Protein AF-A0A7C2TC50-F1 (afdb_monomer_lite)

Structure (mmCIF, N/CA/C/O backbone):
data_AF-A0A7C2TC50-F1
#
_entry.id   AF-A0A7C2TC50-F1
#
loop_
_atom_site.group_PDB
_atom_site.id
_atom_site.type_symbol
_atom_site.label_atom_id
_atom_site.label_alt_id
_atom_site.label_comp_id
_atom_site.label_asym_id
_atom_site.label_entity_id
_atom_site.label_seq_id
_atom_site.pdbx_PDB_ins_code
_atom_site.Cartn_x
_atom_site.Cartn_y
_atom_site.Cartn_z
_atom_site.occupancy
_atom_site.B_iso_or_equiv
_atom_site.auth_seq_id
_atom_site.auth_comp_id
_atom_site.auth_asym_id
_atom_site.auth_atom_id
_atom_site.pdbx_PDB_model_num
ATOM 1 N N . MET A 1 1 ? 12.550 -27.024 -1.916 1.00 50.91 1 MET A N 1
ATOM 2 C CA . MET A 1 1 ? 12.903 -28.422 -1.590 1.00 50.91 1 MET A CA 1
ATOM 3 C C . MET A 1 1 ? 12.185 -28.927 -0.344 1.00 50.91 1 MET A C 1
ATOM 5 O O . MET A 1 1 ? 11.559 -29.969 -0.453 1.00 50.91 1 MET A O 1
ATOM 9 N N . ALA A 1 2 ? 12.145 -28.168 0.760 1.00 73.81 2 ALA A N 1
ATOM 10 C CA . ALA A 1 2 ? 11.501 -28.598 2.013 1.00 73.81 2 ALA A CA 1
ATOM 11 C C . ALA A 1 2 ? 10.050 -29.116 1.868 1.00 73.81 2 ALA A C 1
ATOM 13 O O . ALA A 1 2 ? 9.735 -30.191 2.360 1.00 73.81 2 ALA A O 1
ATOM 14 N N . PHE A 1 3 ? 9.179 -28.406 1.139 1.00 80.81 3 PHE A N 1
ATOM 15 C CA . PHE A 1 3 ? 7.778 -28.827 0.979 1.00 80.81 3 PHE A CA 1
ATOM 16 C C . PHE A 1 3 ? 7.625 -30.171 0.252 1.00 80.81 3 PHE A C 1
ATOM 18 O O . PHE A 1 3 ? 6.817 -30.994 0.651 1.00 80.81 3 PHE A O 1
ATOM 25 N N . HIS A 1 4 ? 8.416 -30.423 -0.796 1.00 80.44 4 HIS A N 1
ATOM 26 C CA . HIS A 1 4 ? 8.302 -31.667 -1.561 1.00 80.44 4 HIS A CA 1
ATOM 27 C C . HIS A 1 4 ? 8.702 -32.889 -0.736 1.00 80.44 4 HIS A C 1
ATOM 29 O O . HIS A 1 4 ? 8.002 -33.891 -0.745 1.00 80.44 4 HIS A O 1
ATOM 35 N N . GLN A 1 5 ? 9.785 -32.761 0.029 1.00 83.25 5 GLN A N 1
ATOM 36 C CA . GLN A 1 5 ? 10.257 -33.812 0.925 1.00 83.25 5 GLN A CA 1
ATOM 37 C C . GLN A 1 5 ? 9.233 -34.117 2.027 1.00 83.25 5 GLN A C 1
ATOM 39 O O . GLN A 1 5 ? 9.043 -35.275 2.373 1.00 83.25 5 GLN A O 1
ATOM 44 N N . LEU A 1 6 ? 8.527 -33.099 2.534 1.00 83.00 6 LEU A N 1
ATOM 45 C CA . LEU A 1 6 ? 7.409 -33.271 3.471 1.00 83.00 6 LEU A CA 1
ATOM 46 C C . LEU A 1 6 ? 6.245 -34.060 2.857 1.00 83.00 6 LEU A C 1
ATOM 48 O O . LEU A 1 6 ? 5.691 -34.941 3.511 1.00 83.00 6 LEU A O 1
ATOM 52 N N . VAL A 1 7 ? 5.892 -33.769 1.602 1.00 85.50 7 VAL A N 1
ATOM 53 C CA . VAL A 1 7 ? 4.857 -34.523 0.878 1.00 85.50 7 VAL A CA 1
ATOM 54 C C . VAL A 1 7 ? 5.290 -35.978 0.688 1.00 85.50 7 VAL A C 1
ATOM 56 O O . VAL A 1 7 ? 4.514 -36.875 0.976 1.00 85.50 7 VAL A O 1
ATOM 59 N N . GLU A 1 8 ? 6.534 -36.232 0.279 1.00 84.44 8 GLU A N 1
ATOM 60 C CA . GLU A 1 8 ? 7.026 -37.601 0.052 1.00 84.44 8 GLU A CA 1
ATOM 61 C C . GLU A 1 8 ? 7.221 -38.409 1.342 1.00 84.44 8 GLU A C 1
ATOM 63 O O . GLU A 1 8 ? 7.066 -39.627 1.334 1.00 84.44 8 GLU A O 1
ATOM 68 N N . ALA A 1 9 ? 7.523 -37.745 2.459 1.00 86.88 9 ALA A N 1
ATOM 69 C CA . ALA A 1 9 ? 7.680 -38.388 3.761 1.00 86.88 9 ALA A CA 1
ATOM 70 C C . ALA A 1 9 ? 6.346 -38.658 4.482 1.00 86.88 9 ALA A C 1
ATOM 72 O O . ALA A 1 9 ? 6.325 -39.392 5.470 1.00 86.88 9 ALA A O 1
ATOM 73 N N . SER A 1 10 ? 5.236 -38.063 4.029 1.00 85.50 10 SER A N 1
ATOM 74 C CA . SER A 1 10 ? 3.923 -38.208 4.663 1.00 85.50 10 SER A CA 1
ATOM 75 C C . SER A 1 10 ? 2.996 -39.092 3.832 1.00 85.50 10 SER A C 1
ATOM 77 O O . SER A 1 10 ? 2.908 -38.981 2.615 1.00 85.50 10 SER A O 1
ATOM 79 N N . ARG A 1 11 ? 2.264 -39.993 4.498 1.00 83.75 11 ARG A N 1
ATOM 80 C CA . ARG A 1 11 ? 1.296 -40.877 3.823 1.00 83.75 11 ARG A CA 1
ATOM 81 C C . ARG A 1 11 ? 0.061 -40.120 3.324 1.00 83.75 11 ARG A C 1
ATOM 83 O O . ARG A 1 11 ? -0.541 -40.518 2.332 1.00 83.75 11 ARG A O 1
ATOM 90 N N . TYR A 1 12 ? -0.316 -39.056 4.029 1.00 85.38 12 TYR A N 1
ATOM 91 C CA . TYR A 1 12 ? -1.455 -38.205 3.709 1.00 85.38 12 TYR A CA 1
ATOM 92 C C . TYR A 1 12 ? -1.025 -36.745 3.810 1.00 85.38 12 TYR A C 1
ATOM 94 O O . TYR A 1 12 ? -0.438 -36.338 4.812 1.00 85.38 12 TYR A O 1
ATOM 102 N N . THR A 1 13 ? -1.337 -35.958 2.785 1.00 83.88 13 THR A N 1
ATOM 103 C CA . THR A 1 13 ? -1.055 -34.522 2.746 1.00 83.88 13 THR A CA 1
ATOM 104 C C . THR A 1 13 ? -2.343 -33.775 2.434 1.00 83.88 13 THR A C 1
ATOM 106 O O . THR A 1 13 ? -2.975 -34.031 1.412 1.00 83.88 13 THR A O 1
ATOM 109 N N . LEU A 1 14 ? -2.701 -32.816 3.288 1.00 85.12 14 LEU A N 1
ATOM 110 C CA . LEU A 1 14 ? -3.746 -31.837 3.012 1.00 85.12 14 LEU A CA 1
ATOM 111 C C . LEU A 1 14 ? -3.102 -30.457 2.881 1.00 85.12 14 LEU A C 1
ATOM 113 O O . LEU A 1 14 ? -2.388 -30.014 3.779 1.00 85.12 14 LEU A O 1
ATOM 117 N N . THR A 1 15 ? -3.346 -29.781 1.762 1.00 84.06 15 THR A N 1
ATOM 118 C CA . THR A 1 15 ? -2.849 -28.423 1.516 1.00 84.06 15 THR A CA 1
ATOM 119 C C . THR A 1 15 ? -3.987 -27.423 1.568 1.00 84.06 15 THR A C 1
ATOM 121 O O . THR A 1 15 ? -4.976 -27.589 0.858 1.00 84.06 15 THR A O 1
ATOM 124 N N . LEU A 1 16 ? -3.818 -26.362 2.353 1.00 83.25 16 LEU A N 1
ATOM 125 C CA . LEU A 1 16 ? -4.769 -25.259 2.446 1.00 83.25 16 LEU A CA 1
ATOM 126 C C . LEU A 1 16 ? -4.210 -24.045 1.702 1.00 83.25 16 LEU A C 1
ATOM 128 O O . LEU A 1 16 ? -3.045 -23.687 1.875 1.00 83.25 16 LEU A O 1
ATOM 132 N N . THR A 1 17 ? -5.034 -23.418 0.869 1.00 77.56 17 THR A N 1
ATOM 133 C CA . THR A 1 17 ? -4.706 -22.151 0.210 1.00 77.56 17 THR A CA 1
ATOM 134 C C . THR A 1 17 ? -5.963 -21.303 0.065 1.00 77.56 17 THR A C 1
ATOM 136 O O . THR A 1 17 ? -7.008 -21.819 -0.323 1.00 77.56 17 THR A O 1
ATOM 139 N N . GLY A 1 18 ? -5.858 -20.004 0.355 1.00 71.88 18 GLY A N 1
ATOM 140 C CA . GLY A 1 18 ? -6.937 -19.040 0.109 1.00 71.88 18 GLY A CA 1
ATOM 141 C C . GLY A 1 18 ? -7.062 -18.641 -1.365 1.00 71.88 18 GLY A C 1
ATOM 142 O O . GLY A 1 18 ? -8.066 -18.071 -1.778 1.00 71.88 18 GLY A O 1
ATOM 143 N N . THR A 1 19 ? -6.057 -18.935 -2.195 1.00 70.62 19 THR A N 1
ATOM 144 C CA . THR A 1 19 ? -6.120 -18.674 -3.637 1.00 70.62 19 THR A CA 1
ATOM 145 C C . THR A 1 19 ? -5.337 -19.733 -4.395 1.00 70.62 19 THR A C 1
ATOM 147 O O . THR A 1 19 ? -4.139 -19.925 -4.193 1.00 70.62 19 THR A O 1
ATOM 150 N N . TYR A 1 20 ? -6.022 -20.436 -5.289 1.00 73.38 20 TYR A N 1
ATOM 151 C CA . TYR A 1 20 ? -5.433 -21.537 -6.046 1.00 73.38 20 TYR A CA 1
ATOM 152 C C . TYR A 1 20 ? -4.581 -21.048 -7.236 1.00 73.38 20 TYR A C 1
ATOM 154 O O . TYR A 1 20 ? -3.609 -21.692 -7.624 1.00 73.38 20 TYR A O 1
ATOM 162 N N . PHE A 1 21 ? -4.899 -19.864 -7.777 1.00 75.81 21 PHE A N 1
ATOM 163 C CA . PHE A 1 21 ? -4.254 -19.281 -8.956 1.00 75.81 21 PHE A CA 1
ATOM 164 C C . PHE A 1 21 ? -3.731 -17.861 -8.720 1.00 75.81 21 PHE A C 1
ATOM 166 O O . PHE A 1 21 ? -4.442 -16.999 -8.218 1.00 75.81 21 PHE A O 1
ATOM 173 N N . GLY A 1 22 ? -2.508 -17.583 -9.177 1.00 69.31 22 GLY A N 1
ATOM 174 C CA . GLY A 1 22 ? -1.881 -16.256 -9.137 1.00 69.31 22 GLY A CA 1
ATOM 175 C C . GLY A 1 22 ? -2.029 -15.452 -10.435 1.00 69.31 22 GLY A C 1
ATOM 176 O O . GLY A 1 22 ? -1.231 -14.553 -10.687 1.00 69.31 22 GLY A O 1
ATOM 177 N N . GLY A 1 23 ? -2.984 -15.813 -11.296 1.00 75.25 23 GLY A N 1
ATOM 178 C CA . GLY A 1 23 ? -3.264 -15.159 -12.583 1.00 75.25 23 GLY A CA 1
ATOM 179 C C . GLY A 1 23 ? -2.594 -15.796 -13.808 1.00 75.25 23 GLY A C 1
ATOM 180 O O . GLY A 1 23 ? -3.134 -15.696 -14.904 1.00 75.25 23 GLY A O 1
ATOM 181 N N . LYS A 1 24 ? -1.465 -16.496 -13.648 1.00 82.56 24 LYS A N 1
ATOM 182 C CA . LYS A 1 24 ? -0.826 -17.297 -14.712 1.00 82.56 24 LYS A CA 1
ATOM 183 C C . LYS A 1 24 ? -0.986 -18.786 -14.439 1.00 82.56 24 LYS A C 1
ATOM 185 O O . LYS A 1 24 ? -1.005 -19.187 -13.279 1.00 82.56 24 LYS A O 1
ATOM 190 N N . SER A 1 25 ? -1.021 -19.620 -15.475 1.00 84.81 25 SER A N 1
ATOM 191 C CA . SER A 1 25 ? -1.102 -21.076 -15.294 1.00 84.81 25 SER A CA 1
ATOM 192 C C . SER A 1 25 ? 0.159 -21.645 -14.635 1.00 84.81 25 SER A C 1
ATOM 194 O O . SER A 1 25 ? 0.084 -22.590 -13.850 1.00 84.81 25 SER A O 1
ATOM 196 N N . THR A 1 26 ? 1.323 -21.044 -14.886 1.00 86.75 26 THR A N 1
ATOM 197 C CA . THR A 1 26 ? 2.589 -21.464 -14.270 1.00 86.75 26 THR A CA 1
ATOM 198 C C . THR A 1 26 ? 2.625 -21.235 -12.764 1.00 86.75 26 THR A C 1
ATOM 200 O O . THR A 1 26 ? 3.349 -21.945 -12.071 1.00 86.75 26 THR A O 1
ATOM 203 N N . SER A 1 27 ? 1.798 -20.334 -12.211 1.00 84.00 27 SER A N 1
ATOM 204 C CA . SER A 1 27 ? 1.781 -20.085 -10.763 1.00 84.00 27 SER A CA 1
ATOM 205 C C . SER A 1 27 ? 1.456 -21.342 -9.958 1.00 84.00 27 SER A C 1
ATOM 207 O O . SER A 1 27 ? 1.905 -21.474 -8.823 1.00 84.00 27 SER A O 1
ATOM 209 N N . ILE A 1 28 ? 0.677 -22.259 -10.540 1.00 86.62 28 ILE A N 1
ATOM 210 C CA . ILE A 1 28 ? 0.274 -23.499 -9.883 1.00 86.62 28 ILE A CA 1
ATOM 211 C C . ILE A 1 28 ? 1.098 -24.717 -10.309 1.00 86.62 28 ILE A C 1
ATOM 213 O O . ILE A 1 28 ? 1.102 -25.737 -9.620 1.00 86.62 28 ILE A O 1
ATOM 217 N N . PHE A 1 29 ? 1.846 -24.612 -11.407 1.00 88.50 29 PHE A N 1
ATOM 218 C CA . PHE A 1 29 ? 2.586 -25.728 -11.988 1.00 88.50 29 PHE A CA 1
ATOM 219 C C . PHE A 1 29 ? 3.474 -26.442 -10.964 1.00 88.50 29 PHE A C 1
ATOM 221 O O . PHE A 1 29 ? 3.334 -27.643 -10.748 1.00 88.50 29 PHE A O 1
ATOM 228 N N . TRP A 1 30 ? 4.332 -25.704 -10.254 1.00 87.62 30 TRP A N 1
ATOM 229 C CA . TRP A 1 30 ? 5.244 -26.308 -9.278 1.00 87.62 30 TRP A CA 1
ATOM 230 C C . TRP A 1 30 ? 4.545 -26.854 -8.034 1.00 87.62 30 TRP A C 1
ATOM 232 O O . TRP A 1 30 ? 5.104 -27.715 -7.355 1.00 87.62 30 TRP A O 1
ATOM 242 N N . LEU A 1 31 ? 3.358 -26.348 -7.695 1.00 87.19 31 LEU A N 1
ATOM 243 C CA . LEU A 1 31 ? 2.553 -26.912 -6.615 1.00 87.19 31 LEU A CA 1
ATOM 244 C C . LEU A 1 31 ? 1.980 -28.262 -7.063 1.00 87.19 31 LEU A C 1
ATOM 246 O O . LEU A 1 31 ? 2.178 -29.269 -6.386 1.00 87.19 31 LEU A O 1
ATOM 250 N N . MET A 1 32 ? 1.385 -28.305 -8.255 1.00 86.75 32 MET A N 1
ATOM 251 C CA . MET A 1 32 ? 0.819 -29.522 -8.841 1.00 86.75 32 MET A CA 1
ATOM 252 C C . MET A 1 32 ? 1.875 -30.578 -9.142 1.00 86.75 32 MET A C 1
ATOM 254 O O . MET A 1 32 ? 1.653 -31.747 -8.856 1.00 86.75 32 MET A O 1
ATOM 258 N N . HIS A 1 33 ? 3.052 -30.186 -9.624 1.00 88.81 33 HIS A N 1
ATOM 259 C CA . HIS A 1 33 ? 4.174 -31.101 -9.812 1.00 88.81 33 HIS A CA 1
ATOM 260 C C . HIS A 1 33 ? 4.634 -31.715 -8.478 1.00 88.81 33 HIS A C 1
ATOM 262 O O . HIS A 1 33 ? 5.194 -32.800 -8.456 1.00 88.81 33 HIS A O 1
ATOM 268 N N . ARG A 1 34 ? 4.426 -31.064 -7.330 1.00 86.81 34 ARG A N 1
ATOM 269 C CA . ARG A 1 34 ? 4.799 -31.653 -6.030 1.00 86.81 34 ARG A CA 1
ATOM 270 C C . ARG A 1 34 ? 3.699 -32.521 -5.432 1.00 86.81 34 ARG A C 1
ATOM 272 O O . ARG A 1 34 ? 4.034 -33.461 -4.723 1.00 86.81 34 ARG A O 1
ATOM 279 N N . LEU A 1 35 ? 2.434 -32.203 -5.702 1.00 85.88 35 LEU A N 1
ATOM 280 C CA . LEU A 1 35 ? 1.272 -32.863 -5.099 1.00 85.88 35 LEU A CA 1
ATOM 281 C C . LEU A 1 35 ? 0.688 -33.989 -5.954 1.00 85.88 35 LEU A C 1
ATOM 283 O O . LEU A 1 35 ? 0.223 -34.985 -5.414 1.00 85.88 35 LEU A O 1
ATOM 287 N N . ASN A 1 36 ? 0.685 -33.838 -7.278 1.00 85.81 36 ASN A N 1
ATOM 288 C CA . ASN A 1 36 ? 0.018 -34.750 -8.196 1.00 85.81 36 ASN A CA 1
ATOM 289 C C . ASN A 1 36 ? 1.050 -35.593 -8.974 1.00 85.81 36 ASN A C 1
ATOM 291 O O . ASN A 1 36 ? 1.737 -35.065 -9.856 1.00 85.81 36 ASN A O 1
ATOM 295 N N . PRO A 1 37 ? 1.141 -36.912 -8.715 1.00 85.12 37 PRO A N 1
ATOM 296 C CA . PRO A 1 37 ? 2.026 -37.806 -9.457 1.00 85.12 37 PRO A CA 1
ATOM 297 C C . PRO A 1 37 ? 1.779 -37.807 -10.972 1.00 85.12 37 PRO A C 1
ATOM 299 O O . PRO A 1 37 ? 2.739 -37.894 -11.730 1.00 85.12 37 PRO A O 1
ATOM 302 N N . ALA A 1 38 ? 0.531 -37.640 -11.423 1.00 87.00 38 ALA A N 1
ATOM 303 C CA . ALA A 1 38 ? 0.210 -37.603 -12.850 1.00 87.00 38 ALA A CA 1
ATOM 304 C C . ALA A 1 38 ? 0.842 -36.388 -13.546 1.00 87.00 38 ALA A C 1
ATOM 306 O O . ALA A 1 38 ? 1.318 -36.493 -14.669 1.00 87.00 38 ALA A O 1
ATOM 307 N N . VAL A 1 39 ? 0.919 -35.241 -12.862 1.00 88.00 39 VAL A N 1
ATOM 308 C CA . VAL A 1 39 ? 1.573 -34.046 -13.417 1.00 88.00 39 VAL A CA 1
ATOM 309 C C . VAL A 1 39 ? 3.084 -34.250 -13.539 1.00 88.00 39 VAL A C 1
ATOM 311 O O . VAL A 1 39 ? 3.650 -33.842 -14.546 1.00 88.00 39 VAL A O 1
ATOM 314 N N . ARG A 1 40 ? 3.721 -34.933 -12.576 1.00 89.19 40 ARG A N 1
ATOM 315 C CA . ARG A 1 40 ? 5.148 -35.310 -12.666 1.00 89.19 40 ARG A CA 1
ATOM 316 C C . ARG A 1 40 ? 5.442 -36.282 -13.802 1.00 89.19 40 ARG A C 1
ATOM 318 O O . ARG A 1 40 ? 6.532 -36.255 -14.358 1.00 89.19 40 ARG A O 1
ATOM 325 N N . SER A 1 41 ? 4.492 -37.165 -14.102 1.00 88.88 41 SER A N 1
ATOM 326 C CA . SER A 1 41 ? 4.623 -38.115 -15.207 1.00 88.88 41 SER A CA 1
ATOM 327 C C . SER A 1 41 ? 4.556 -37.412 -16.563 1.00 88.88 41 SER A C 1
ATOM 329 O O . SER A 1 41 ? 5.268 -37.791 -17.487 1.00 88.88 41 SER A O 1
ATOM 331 N N . ASP A 1 42 ? 3.711 -36.386 -16.684 1.00 89.44 42 ASP A N 1
ATOM 332 C CA . ASP A 1 42 ? 3.438 -35.730 -17.966 1.00 89.44 42 ASP A CA 1
ATOM 333 C C . ASP A 1 42 ? 4.377 -34.548 -18.269 1.00 89.44 42 ASP A C 1
ATOM 335 O O . ASP A 1 42 ? 4.602 -34.223 -19.440 1.00 89.44 42 ASP A O 1
ATOM 339 N N . PHE A 1 43 ? 4.922 -33.907 -17.228 1.00 91.56 43 PHE A N 1
ATOM 340 C CA . PHE A 1 43 ? 5.759 -32.708 -17.319 1.00 91.56 43 PHE A CA 1
ATOM 341 C C . PHE A 1 43 ? 6.985 -32.819 -16.408 1.00 91.56 43 PHE A C 1
ATOM 343 O O . PHE A 1 43 ? 6.856 -33.102 -15.216 1.00 91.56 43 PHE A O 1
ATOM 350 N N . ALA A 1 44 ? 8.169 -32.518 -16.947 1.00 90.75 44 ALA A N 1
ATOM 351 C CA . ALA A 1 44 ? 9.387 -32.396 -16.150 1.00 90.75 44 ALA A CA 1
ATOM 352 C C . ALA A 1 44 ? 9.374 -31.117 -15.293 1.00 90.75 44 ALA A C 1
ATOM 354 O O . ALA A 1 44 ? 8.665 -30.160 -15.582 1.00 90.75 44 ALA A O 1
ATOM 355 N N . PHE A 1 45 ? 10.217 -31.037 -14.262 1.00 86.38 45 PHE A N 1
ATOM 356 C CA . PHE A 1 45 ? 10.228 -29.895 -13.332 1.00 86.38 45 PHE A CA 1
ATOM 357 C C . PHE A 1 45 ? 10.484 -28.517 -13.990 1.00 86.38 45 PHE A C 1
ATOM 359 O O . PHE A 1 45 ? 10.060 -27.494 -13.450 1.00 86.38 45 PHE A O 1
ATOM 366 N N . HIS A 1 46 ? 11.157 -28.497 -15.146 1.00 87.94 46 HIS A N 1
ATOM 367 C CA . HIS A 1 46 ? 11.481 -27.303 -15.944 1.00 87.94 46 HIS A CA 1
ATOM 368 C C . HIS A 1 46 ? 10.637 -27.186 -17.232 1.00 87.94 46 HIS A C 1
ATOM 370 O O . HIS A 1 46 ? 11.024 -26.506 -18.179 1.00 87.94 46 HIS A O 1
ATOM 376 N N . ASP A 1 47 ? 9.492 -27.875 -17.291 1.00 89.50 47 ASP A N 1
ATOM 377 C CA . ASP A 1 47 ? 8.568 -27.834 -18.431 1.00 89.50 47 ASP A CA 1
ATOM 378 C C . ASP A 1 47 ? 7.512 -26.717 -18.292 1.00 89.50 47 ASP A C 1
ATOM 380 O O . ASP A 1 47 ? 6.388 -26.854 -18.783 1.00 89.50 47 ASP A O 1
ATOM 384 N N . GLU A 1 48 ? 7.828 -25.583 -17.651 1.00 88.50 48 GLU A N 1
ATOM 385 C CA . GLU A 1 48 ? 6.840 -24.519 -17.410 1.00 88.50 48 GLU A CA 1
ATOM 386 C C . GLU A 1 48 ? 6.222 -23.958 -18.702 1.00 88.50 48 GLU A C 1
ATOM 388 O O . GLU A 1 48 ? 5.028 -23.662 -18.743 1.00 88.50 48 GLU A O 1
ATOM 393 N N . LEU A 1 49 ? 7.003 -23.865 -19.782 1.00 85.50 49 LEU A N 1
ATOM 394 C CA . LEU A 1 49 ? 6.530 -23.402 -21.091 1.00 85.50 49 LEU A CA 1
ATOM 395 C C . LEU A 1 49 ? 5.584 -24.412 -21.748 1.00 85.50 49 LEU A C 1
ATOM 397 O O . LEU A 1 49 ? 4.591 -24.025 -22.362 1.00 85.50 49 LEU A O 1
ATOM 401 N N . ARG A 1 50 ? 5.864 -25.710 -21.594 1.00 88.12 50 ARG A N 1
ATOM 402 C CA . ARG A 1 50 ? 5.010 -26.785 -22.113 1.00 88.12 50 ARG A CA 1
ATOM 403 C C . ARG A 1 50 ? 3.708 -26.872 -21.319 1.00 88.12 50 ARG A C 1
ATOM 405 O O . ARG A 1 50 ? 2.646 -27.045 -21.910 1.00 88.12 50 ARG A O 1
ATOM 412 N N . TRP A 1 51 ? 3.781 -26.688 -20.000 1.00 89.94 51 TRP A N 1
ATOM 413 C CA . TRP A 1 51 ? 2.610 -26.537 -19.140 1.00 89.94 51 TRP A CA 1
ATOM 414 C C . TRP A 1 51 ? 1.757 -25.338 -19.561 1.00 89.94 51 TRP A C 1
ATOM 416 O O . TRP A 1 51 ? 0.556 -25.489 -19.769 1.00 89.94 51 TRP A O 1
ATOM 426 N N . ALA A 1 52 ? 2.376 -24.170 -19.753 1.00 88.75 52 ALA A N 1
ATOM 427 C CA . ALA A 1 52 ? 1.683 -22.965 -20.201 1.00 88.75 52 ALA A CA 1
ATOM 428 C C . ALA A 1 52 ? 1.071 -23.121 -21.602 1.00 88.75 52 ALA A C 1
ATOM 430 O O . ALA A 1 52 ? 0.017 -22.557 -21.866 1.00 88.75 52 ALA A O 1
ATOM 431 N N . GLY A 1 53 ? 1.674 -23.921 -22.485 1.00 86.19 53 GLY A N 1
ATOM 432 C CA . GLY A 1 53 ? 1.080 -24.256 -23.782 1.00 86.19 53 GLY A CA 1
ATOM 433 C C . GLY A 1 53 ? -0.171 -25.134 -23.682 1.00 86.19 53 GLY A C 1
ATOM 434 O O . GLY A 1 53 ? -1.078 -24.993 -24.495 1.00 86.19 53 GLY A O 1
ATOM 435 N N . ALA A 1 54 ? -0.242 -26.020 -22.685 1.00 86.31 54 ALA A N 1
ATOM 436 C CA . ALA A 1 54 ? -1.393 -26.900 -22.475 1.00 86.31 54 ALA A CA 1
ATOM 437 C C . ALA A 1 54 ? -2.513 -26.240 -21.650 1.00 86.31 54 ALA A C 1
ATOM 439 O O . ALA A 1 54 ? -3.696 -26.463 -21.910 1.00 86.31 54 ALA A O 1
ATOM 440 N N . TYR A 1 55 ? -2.144 -25.446 -20.642 1.00 88.38 55 TYR A N 1
ATOM 441 C CA . TYR A 1 55 ? -3.068 -24.958 -19.616 1.00 88.38 55 TYR A CA 1
ATOM 442 C C . TYR A 1 55 ? -3.045 -23.439 -19.405 1.00 88.38 55 TYR A C 1
ATOM 444 O O . TYR A 1 55 ? -3.836 -22.932 -18.611 1.00 88.38 55 TYR A O 1
ATOM 452 N N . GLY A 1 56 ? -2.168 -22.706 -20.083 1.00 87.31 56 GLY A N 1
ATOM 453 C CA . GLY A 1 56 ? -2.043 -21.252 -19.989 1.00 87.31 56 GLY A CA 1
ATOM 454 C C . GLY A 1 56 ? -2.371 -20.541 -21.294 1.00 87.31 56 GLY A 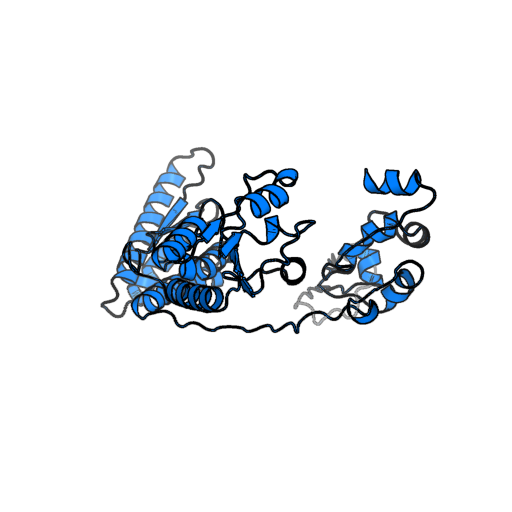C 1
ATOM 455 O O . GLY A 1 56 ? -2.936 -21.120 -22.221 1.00 87.31 56 GLY A O 1
ATOM 456 N N . VAL A 1 57 ? -2.015 -19.258 -21.346 1.00 83.81 57 VAL A N 1
ATOM 457 C CA . VAL A 1 57 ? -2.136 -18.430 -22.548 1.00 83.81 57 VAL A CA 1
ATOM 458 C C . VAL A 1 57 ? -0.748 -17.936 -22.938 1.00 83.81 57 VAL A C 1
ATOM 460 O O . VAL A 1 57 ? -0.062 -17.276 -22.155 1.00 83.81 57 VAL A O 1
ATOM 463 N N . LEU A 1 58 ? -0.326 -18.271 -24.156 1.00 84.06 58 LEU A N 1
ATOM 464 C CA . LEU A 1 58 ? 0.973 -17.898 -24.703 1.00 84.06 58 LEU A CA 1
ATOM 465 C C . LEU A 1 58 ? 0.808 -16.820 -25.776 1.00 84.06 58 LEU A C 1
ATOM 467 O O . LEU A 1 58 ? 0.046 -16.982 -26.724 1.00 84.06 58 LEU A O 1
ATOM 471 N N . GLU A 1 59 ? 1.569 -15.740 -25.645 1.00 82.00 59 GLU A N 1
ATOM 472 C CA . GLU A 1 59 ? 1.750 -14.724 -26.674 1.00 82.00 59 GLU A CA 1
ATOM 473 C C . GLU A 1 59 ? 3.042 -15.022 -27.448 1.00 82.00 59 GLU A C 1
ATOM 475 O O . GLU A 1 59 ? 4.121 -15.135 -26.861 1.00 82.00 59 GLU A O 1
ATOM 480 N N . SER A 1 60 ? 2.949 -15.147 -28.772 1.00 76.38 60 SER A N 1
ATOM 481 C CA . SER A 1 60 ? 4.104 -15.336 -29.655 1.00 76.38 60 SER A CA 1
ATOM 482 C C . SER A 1 60 ? 4.278 -14.127 -30.572 1.00 76.38 60 SER A C 1
ATOM 484 O O . SER A 1 60 ? 3.419 -13.855 -31.412 1.00 76.38 60 SER A O 1
ATOM 486 N N . VAL A 1 61 ? 5.410 -13.427 -30.467 1.00 68.00 61 VAL A N 1
ATOM 487 C CA . VAL A 1 61 ? 5.738 -12.324 -31.382 1.00 68.00 61 VAL A CA 1
ATOM 488 C C . VAL A 1 61 ? 6.494 -12.875 -32.588 1.00 68.00 61 VAL A C 1
ATOM 490 O O . VAL A 1 61 ? 7.680 -13.199 -32.505 1.00 68.00 61 VAL A O 1
ATOM 493 N N . ARG A 1 62 ? 5.823 -12.944 -33.740 1.00 64.88 62 ARG A N 1
ATOM 494 C CA . ARG A 1 62 ? 6.470 -13.237 -35.024 1.00 64.88 62 ARG A CA 1
ATOM 495 C C . ARG A 1 62 ? 6.903 -11.929 -35.670 1.00 64.88 62 ARG A C 1
ATOM 497 O O . ARG A 1 62 ? 6.081 -11.193 -36.204 1.00 64.88 62 ARG A O 1
ATOM 504 N N . LYS A 1 63 ? 8.201 -11.625 -35.636 1.00 55.12 63 LYS A N 1
ATOM 505 C CA . LYS A 1 63 ? 8.749 -10.569 -36.498 1.00 55.12 63 LYS A CA 1
ATOM 506 C C . LYS A 1 63 ? 8.748 -11.105 -37.932 1.00 55.12 63 LYS A C 1
ATOM 508 O O . LYS A 1 63 ? 9.285 -12.174 -38.170 1.00 55.12 63 LYS A O 1
ATOM 513 N N . ARG A 1 64 ? 8.133 -10.404 -38.882 1.00 53.62 64 ARG A N 1
ATOM 514 C CA . ARG A 1 64 ? 8.322 -10.643 -40.322 1.00 53.62 64 ARG A CA 1
ATOM 515 C C . ARG A 1 64 ? 9.210 -9.507 -40.822 1.00 53.62 64 ARG A C 1
ATOM 517 O O . ARG A 1 64 ? 8.914 -8.350 -40.531 1.00 53.62 64 ARG A O 1
ATOM 524 N N . ARG A 1 65 ? 10.319 -9.803 -41.509 1.00 45.28 65 ARG A N 1
ATOM 525 C CA . ARG A 1 65 ? 11.043 -8.754 -42.245 1.00 45.28 65 ARG A CA 1
ATOM 526 C C . ARG A 1 65 ? 10.140 -8.318 -43.397 1.00 45.28 65 ARG A C 1
ATOM 528 O O . ARG A 1 65 ? 9.771 -9.149 -44.220 1.00 45.28 65 ARG A O 1
ATOM 535 N N . ALA A 1 66 ? 9.762 -7.045 -43.422 1.00 49.47 66 ALA A N 1
ATOM 536 C CA . ALA A 1 66 ? 9.126 -6.415 -44.573 1.00 49.47 66 ALA A CA 1
ATOM 537 C C . ALA A 1 66 ? 10.216 -6.063 -45.598 1.00 49.47 66 ALA A C 1
ATOM 539 O O . ALA A 1 66 ? 10.608 -4.911 -45.727 1.00 49.47 66 ALA A O 1
ATOM 540 N N . SER A 1 67 ? 10.787 -7.087 -46.230 1.00 46.19 67 SER A N 1
ATOM 541 C CA . SER A 1 67 ? 11.633 -6.966 -47.421 1.00 46.19 67 SER A CA 1
ATOM 542 C C . SER A 1 67 ? 11.828 -8.370 -47.994 1.00 46.19 67 SER A C 1
ATOM 544 O O . SER A 1 67 ? 12.767 -9.059 -47.602 1.00 46.19 67 SER A O 1
ATOM 546 N N . ASP A 1 68 ? 10.835 -8.831 -48.751 1.00 43.53 68 ASP A N 1
ATOM 547 C CA . ASP A 1 68 ? 10.970 -9.718 -49.918 1.00 43.53 68 ASP A CA 1
ATOM 548 C C . ASP A 1 68 ? 9.570 -10.214 -50.298 1.00 43.53 68 ASP A C 1
ATOM 550 O O . ASP A 1 68 ? 9.090 -11.244 -49.829 1.00 43.53 68 ASP A O 1
ATOM 554 N N . GLU A 1 69 ? 8.895 -9.440 -51.149 1.00 44.94 69 GLU A N 1
ATOM 555 C CA . GLU A 1 69 ? 7.709 -9.876 -51.902 1.00 44.94 69 GLU A CA 1
ATOM 556 C C . GLU A 1 69 ? 8.097 -10.706 -53.146 1.00 44.94 69 GLU A C 1
ATOM 558 O O . GLU A 1 69 ? 7.312 -10.857 -54.074 1.00 44.94 69 GLU A O 1
ATOM 563 N N . SER A 1 70 ? 9.304 -11.281 -53.185 1.00 46.19 70 SER A N 1
ATOM 564 C CA . SER A 1 70 ? 9.773 -12.069 -54.330 1.00 46.19 70 SER A CA 1
ATOM 565 C C . SER A 1 70 ? 10.677 -13.235 -53.927 1.00 46.19 70 SER A C 1
ATOM 567 O O . SER A 1 70 ? 11.847 -13.285 -54.299 1.00 46.19 70 SER A O 1
ATOM 569 N N . SER A 1 71 ? 10.142 -14.184 -53.163 1.00 41.53 71 SER A N 1
ATOM 570 C CA . SER A 1 71 ? 10.732 -15.526 -53.046 1.00 41.53 71 SER A CA 1
ATOM 571 C C . SER A 1 71 ? 9.692 -16.555 -52.590 1.00 41.53 71 SER A C 1
ATOM 573 O O . SER A 1 71 ? 9.768 -17.128 -51.507 1.00 41.53 71 SER A O 1
ATOM 575 N N . GLU A 1 72 ? 8.712 -16.833 -53.453 1.00 44.34 72 GLU A N 1
ATOM 576 C CA . GLU A 1 72 ? 7.966 -18.103 -53.418 1.00 44.34 72 GLU A CA 1
ATOM 577 C C . GLU A 1 72 ? 8.790 -19.233 -54.058 1.00 44.34 72 GLU A C 1
ATOM 579 O O . GLU A 1 72 ? 8.316 -19.933 -54.935 1.00 44.34 72 GLU A O 1
ATOM 584 N N . GLU A 1 73 ? 10.052 -19.386 -53.662 1.00 49.09 73 GLU A N 1
ATOM 585 C CA . GLU A 1 73 ? 10.875 -20.568 -53.937 1.00 49.09 73 GLU A CA 1
ATOM 586 C C . GLU A 1 73 ? 12.235 -20.349 -53.273 1.00 49.09 73 GLU A C 1
ATOM 588 O O . GLU A 1 73 ? 13.166 -19.831 -53.878 1.00 49.09 73 GLU A O 1
ATOM 593 N N . ASP A 1 74 ? 12.373 -20.710 -51.998 1.00 42.47 74 ASP A N 1
ATOM 594 C CA . ASP A 1 74 ? 13.692 -21.152 -51.550 1.00 42.47 74 ASP A CA 1
ATOM 595 C C . ASP A 1 74 ? 13.561 -22.269 -50.518 1.00 42.47 74 ASP A C 1
ATOM 597 O O . ASP A 1 74 ? 13.241 -22.084 -49.337 1.00 42.47 74 ASP A O 1
ATOM 601 N N . GLY A 1 75 ? 13.724 -23.477 -51.043 1.00 40.72 75 GLY A N 1
ATOM 602 C CA . GLY A 1 75 ? 13.718 -24.718 -50.308 1.00 40.72 75 GLY A CA 1
ATOM 603 C C . GLY A 1 75 ? 15.075 -25.008 -49.666 1.00 40.72 75 GLY A C 1
ATOM 604 O O . GLY A 1 75 ? 16.118 -25.067 -50.305 1.00 40.72 75 GLY A O 1
ATOM 605 N N . THR A 1 76 ? 15.001 -25.380 -48.391 1.00 39.28 76 THR A N 1
ATOM 606 C CA . THR A 1 76 ? 15.707 -26.555 -47.846 1.00 39.28 76 THR A CA 1
ATOM 607 C C . THR A 1 76 ? 17.195 -26.438 -47.470 1.00 39.28 76 THR A C 1
ATOM 609 O O . THR A 1 76 ? 17.654 -27.336 -46.769 1.00 39.28 76 THR A O 1
ATOM 612 N N . PHE A 1 77 ? 17.953 -25.375 -47.796 1.00 38.19 77 PHE A N 1
ATOM 613 C CA . PHE A 1 77 ? 19.425 -25.417 -47.595 1.00 38.19 77 PHE A CA 1
ATOM 614 C C . PHE A 1 77 ? 20.121 -24.345 -46.737 1.00 38.19 77 PHE A C 1
ATOM 616 O O . PHE A 1 77 ? 21.341 -24.402 -46.588 1.00 38.19 77 PHE A O 1
ATOM 623 N N . THR A 1 78 ? 19.417 -23.420 -46.078 1.00 37.84 78 THR A N 1
ATOM 624 C CA . THR A 1 78 ? 20.079 -22.470 -45.160 1.00 37.84 78 THR A CA 1
ATOM 625 C C . THR A 1 78 ? 19.612 -22.651 -43.714 1.00 37.84 78 THR A C 1
ATOM 627 O O . THR A 1 78 ? 18.439 -22.503 -43.373 1.00 37.84 78 THR A O 1
ATOM 630 N N . GLY A 1 79 ? 20.554 -22.962 -42.816 1.00 42.41 79 GLY A N 1
ATOM 631 C CA . GLY A 1 79 ? 20.350 -23.146 -41.369 1.00 42.41 79 GLY A CA 1
ATOM 632 C C . GLY A 1 79 ? 19.904 -21.894 -40.594 1.00 42.41 79 GLY A C 1
ATOM 633 O O . GLY A 1 79 ? 20.101 -21.818 -39.385 1.00 42.41 79 GLY A O 1
ATOM 634 N N . ASN A 1 80 ? 19.291 -20.913 -41.263 1.00 38.94 80 ASN A N 1
ATOM 635 C CA . ASN A 1 80 ? 18.807 -19.658 -40.687 1.00 38.94 80 ASN A CA 1
ATOM 636 C C . ASN A 1 80 ? 17.370 -19.729 -40.151 1.00 38.94 80 ASN A C 1
ATOM 638 O O . ASN A 1 80 ? 16.852 -18.746 -39.619 1.00 38.94 80 ASN A O 1
ATOM 642 N N . ARG A 1 81 ? 16.730 -20.903 -40.179 1.00 36.97 81 ARG A N 1
ATOM 643 C CA . ARG A 1 81 ? 15.415 -21.130 -39.559 1.00 36.97 81 ARG A CA 1
ATOM 644 C C . ARG A 1 81 ? 15.508 -21.361 -38.042 1.00 36.97 81 ARG A C 1
ATOM 646 O O . ARG A 1 81 ? 14.835 -22.222 -37.488 1.00 36.97 81 ARG A O 1
ATOM 653 N N . ARG A 1 82 ? 16.313 -20.571 -37.330 1.00 42.19 82 ARG A N 1
ATOM 654 C CA . ARG A 1 82 ? 16.118 -20.347 -35.888 1.00 42.19 82 ARG A CA 1
ATOM 655 C C . ARG A 1 82 ? 15.493 -18.974 -35.699 1.00 42.19 82 ARG A C 1
ATOM 657 O O . ARG A 1 82 ? 16.070 -18.077 -35.091 1.00 42.19 82 ARG A O 1
ATOM 664 N N . TYR A 1 83 ? 14.270 -18.826 -36.209 1.00 46.09 83 TYR A N 1
ATOM 665 C CA . TYR A 1 83 ? 13.375 -17.826 -35.646 1.00 46.09 83 TYR A CA 1
ATOM 666 C C . TYR A 1 83 ? 13.163 -18.216 -34.186 1.00 46.09 83 TYR A C 1
ATOM 668 O O . TYR A 1 83 ? 12.599 -19.266 -33.883 1.00 46.09 83 TYR A O 1
ATOM 676 N N . ARG A 1 84 ? 13.702 -17.410 -33.274 1.00 44.47 84 ARG A N 1
ATOM 677 C CA . ARG A 1 84 ? 13.506 -17.583 -31.839 1.00 44.47 84 ARG A CA 1
ATOM 678 C C . ARG A 1 84 ? 12.083 -17.109 -31.542 1.00 44.47 84 ARG A C 1
ATOM 680 O O . ARG A 1 84 ? 11.878 -15.950 -31.197 1.00 44.47 84 ARG A O 1
ATOM 687 N N . GLU A 1 85 ? 11.103 -17.981 -31.770 1.00 52.72 85 GLU A N 1
ATOM 688 C CA . GLU A 1 85 ? 9.718 -17.797 -31.331 1.00 52.72 85 GLU A CA 1
ATOM 689 C C . GLU A 1 85 ? 9.744 -17.830 -29.796 1.00 52.72 85 GLU A C 1
ATOM 691 O O . GLU A 1 85 ? 9.628 -18.874 -29.161 1.00 52.72 85 GLU A O 1
ATOM 696 N N . GLN A 1 86 ? 10.054 -16.687 -29.179 1.00 59.41 86 GLN A N 1
ATOM 697 C CA . GLN A 1 86 ? 9.958 -16.535 -27.733 1.00 59.41 86 GLN A CA 1
ATOM 698 C C . GLN A 1 86 ? 8.478 -16.397 -27.402 1.00 59.41 86 GLN A C 1
ATOM 700 O O . GLN A 1 86 ? 7.927 -15.298 -27.418 1.00 59.41 86 GLN A O 1
ATOM 705 N N . ALA A 1 87 ? 7.833 -17.535 -27.158 1.00 71.56 87 ALA A N 1
ATOM 706 C CA . ALA A 1 87 ? 6.517 -17.566 -26.551 1.00 71.56 87 ALA A CA 1
ATOM 707 C C . ALA A 1 87 ? 6.629 -17.049 -25.111 1.00 71.56 87 ALA A C 1
ATOM 709 O O . ALA A 1 87 ? 7.455 -17.524 -24.327 1.00 71.56 87 ALA A O 1
ATOM 710 N N . ARG A 1 88 ? 5.812 -16.057 -24.769 1.00 79.94 88 ARG A N 1
ATOM 711 C CA . ARG A 1 88 ? 5.726 -15.480 -23.429 1.00 79.94 88 ARG A CA 1
ATOM 712 C C . ARG A 1 88 ? 4.346 -15.760 -22.859 1.00 79.94 88 ARG A C 1
ATOM 714 O O . ARG A 1 88 ? 3.342 -15.440 -23.479 1.00 79.94 88 ARG A O 1
ATOM 721 N N . GLU A 1 89 ? 4.287 -16.314 -21.654 1.00 83.75 89 GLU A N 1
ATOM 722 C CA . GLU A 1 89 ? 3.008 -16.514 -20.973 1.00 83.75 89 GLU A CA 1
ATOM 723 C C . GLU A 1 89 ? 2.434 -15.183 -20.465 1.00 83.75 89 GLU A C 1
ATOM 725 O O . GLU A 1 89 ? 3.090 -14.441 -19.710 1.00 83.75 89 GLU A O 1
ATOM 730 N N . ILE A 1 90 ? 1.182 -14.927 -20.833 1.00 84.31 90 ILE A N 1
ATOM 731 C CA . ILE A 1 90 ? 0.357 -13.827 -20.331 1.00 84.31 90 ILE A CA 1
ATOM 732 C C . ILE A 1 90 ? -0.661 -14.349 -19.301 1.00 84.31 90 ILE A C 1
ATOM 734 O O . ILE A 1 90 ? -0.901 -15.555 -19.236 1.00 84.31 90 ILE A O 1
ATOM 738 N N . PRO A 1 91 ? -1.227 -13.484 -18.437 1.00 83.62 91 PRO A N 1
ATOM 739 C CA . PRO A 1 91 ? -2.264 -13.899 -17.496 1.00 83.62 91 PRO A CA 1
ATOM 740 C C . PRO A 1 91 ? -3.455 -14.547 -18.214 1.00 83.62 91 PRO A C 1
ATOM 742 O O . PRO A 1 91 ? -3.964 -14.004 -19.191 1.00 83.62 91 PRO A O 1
ATOM 745 N N . GLY A 1 92 ? -3.884 -15.707 -17.722 1.00 79.00 92 GLY A N 1
ATOM 746 C CA . GLY A 1 92 ? -4.916 -16.529 -18.344 1.00 79.00 92 GLY A CA 1
ATOM 747 C C . GLY A 1 92 ? -4.673 -18.018 -18.115 1.00 79.00 92 GLY A C 1
ATOM 748 O O . GLY A 1 92 ? -3.534 -18.488 -18.115 1.00 79.00 92 GLY A O 1
ATOM 749 N N . VAL A 1 93 ? -5.757 -18.762 -17.900 1.00 82.62 93 VAL A N 1
ATOM 750 C CA . VAL A 1 93 ? -5.724 -20.205 -17.651 1.00 82.62 93 VAL A CA 1
ATOM 751 C C . VAL A 1 93 ? -6.798 -20.872 -18.502 1.00 82.62 93 VAL A C 1
ATOM 753 O O . VAL A 1 93 ? -7.948 -20.436 -18.515 1.00 82.62 93 VAL A O 1
ATOM 756 N N . SER A 1 94 ? -6.419 -21.925 -19.219 1.00 84.81 94 SER A N 1
ATOM 757 C CA . SER A 1 94 ? -7.342 -22.725 -20.019 1.00 84.81 94 SER A CA 1
ATOM 758 C C . SER A 1 94 ? -8.253 -23.561 -19.109 1.00 84.81 94 SER A C 1
ATOM 760 O O . SER A 1 94 ? -7.746 -24.200 -18.180 1.00 84.81 94 SER A O 1
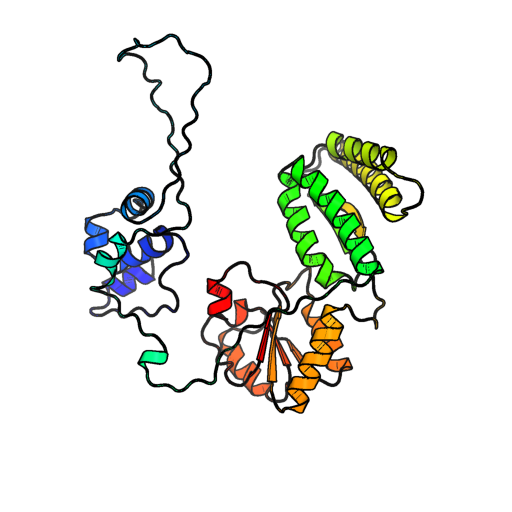ATOM 762 N N . PRO A 1 95 ? -9.567 -23.665 -19.398 1.00 82.25 95 PRO A N 1
ATOM 763 C CA . PRO A 1 95 ? -10.485 -24.541 -18.664 1.00 82.25 95 PRO A CA 1
ATOM 764 C C . PRO A 1 95 ? -10.039 -26.008 -18.615 1.00 82.25 95 PRO A C 1
ATOM 766 O O . PRO A 1 95 ? -10.417 -26.732 -17.699 1.00 82.25 95 PRO A O 1
ATOM 769 N N . ALA A 1 96 ? -9.189 -26.451 -19.549 1.00 84.62 96 ALA A N 1
ATOM 770 C CA . ALA A 1 96 ? -8.629 -27.802 -19.555 1.00 84.62 96 ALA A CA 1
ATOM 771 C C . ALA A 1 96 ? -7.903 -28.160 -18.246 1.00 84.62 96 ALA A C 1
ATOM 773 O O . ALA A 1 96 ? -7.875 -29.332 -17.863 1.00 84.62 96 ALA A O 1
ATOM 774 N N . ILE A 1 97 ? -7.369 -27.165 -17.524 1.00 84.12 97 ILE A N 1
ATOM 775 C CA . ILE A 1 97 ? -6.700 -27.391 -16.240 1.00 84.12 97 ILE A CA 1
ATOM 776 C C . ILE A 1 97 ? -7.632 -28.034 -15.211 1.00 84.12 97 ILE A C 1
ATOM 778 O O . ILE A 1 97 ? -7.162 -28.813 -14.390 1.00 84.12 97 ILE A O 1
ATOM 782 N N . ILE A 1 98 ? -8.944 -27.763 -15.282 1.00 81.81 98 ILE A N 1
ATOM 783 C CA . ILE A 1 98 ? -9.965 -28.222 -14.327 1.00 81.81 98 ILE A CA 1
ATOM 784 C C . ILE A 1 98 ? -9.925 -29.747 -14.175 1.00 81.81 98 ILE A C 1
ATOM 786 O O . ILE A 1 98 ? -10.035 -30.257 -13.061 1.00 81.81 98 ILE A O 1
ATOM 790 N N . THR A 1 99 ? -9.655 -30.471 -15.265 1.00 83.31 99 THR A N 1
ATOM 791 C CA . THR A 1 99 ? -9.508 -31.938 -15.272 1.00 83.31 99 THR A CA 1
ATOM 792 C C . THR A 1 99 ? -8.419 -32.443 -14.321 1.00 83.31 99 THR A C 1
ATOM 794 O O . THR A 1 99 ? -8.520 -33.538 -13.780 1.00 83.31 99 THR A O 1
ATOM 797 N N . ARG A 1 100 ? -7.383 -31.637 -14.064 1.00 81.00 100 ARG A N 1
ATOM 798 C CA . ARG A 1 100 ? -6.297 -31.958 -13.128 1.00 81.00 100 ARG A CA 1
ATOM 799 C C . ARG A 1 100 ? -6.606 -31.542 -11.692 1.00 81.00 100 ARG A C 1
ATOM 801 O O . ARG A 1 100 ? -5.923 -32.020 -10.787 1.00 81.00 100 ARG A O 1
ATOM 808 N N . LEU A 1 101 ? -7.580 -30.652 -11.488 1.00 81.44 101 LEU A N 1
ATOM 809 C CA . LEU A 1 101 ? -7.873 -30.044 -10.187 1.00 81.44 101 LEU A CA 1
ATOM 810 C C . LEU A 1 101 ? -8.990 -30.766 -9.444 1.00 81.44 101 LEU A C 1
ATOM 812 O O . LEU A 1 101 ? -8.844 -31.039 -8.258 1.00 81.44 101 LEU A O 1
ATOM 816 N N . LEU A 1 102 ? -10.081 -31.101 -10.140 1.00 78.19 102 LEU A N 1
ATOM 817 C CA . LEU A 1 102 ? -11.312 -31.599 -9.511 1.00 78.19 102 LEU A CA 1
ATOM 818 C C . LEU A 1 102 ? -11.109 -32.870 -8.680 1.00 78.19 102 LEU A C 1
ATOM 820 O O . LEU A 1 102 ? -11.781 -33.057 -7.674 1.00 78.19 102 LEU A O 1
ATOM 824 N N . HIS A 1 103 ? -10.174 -33.735 -9.074 1.00 78.94 103 HIS A N 1
ATOM 825 C CA . HIS A 1 103 ? -9.927 -34.990 -8.363 1.00 78.94 103 HIS A CA 1
ATOM 826 C C . HIS A 1 103 ? -9.201 -34.804 -7.024 1.00 78.94 103 HIS A C 1
ATOM 828 O O . HIS A 1 103 ? -9.316 -35.659 -6.152 1.00 78.94 103 HIS A O 1
ATOM 834 N N . ASN A 1 104 ? -8.465 -33.700 -6.854 1.00 78.50 104 ASN A N 1
ATOM 835 C CA . ASN A 1 104 ? -7.526 -33.513 -5.743 1.00 78.50 104 ASN A CA 1
ATOM 836 C C . ASN A 1 104 ? -7.761 -32.203 -4.976 1.00 78.50 104 ASN A C 1
ATOM 838 O O . ASN A 1 104 ? -6.913 -31.787 -4.186 1.00 78.50 104 ASN A O 1
ATOM 842 N N . SER A 1 105 ? -8.841 -31.476 -5.255 1.00 82.69 105 SER A N 1
ATOM 843 C CA . SER A 1 105 ? -9.092 -30.160 -4.667 1.00 82.69 105 SER A CA 1
ATOM 844 C C . SER A 1 105 ? -10.576 -29.964 -4.406 1.00 82.69 105 SER A C 1
ATOM 846 O O . SER A 1 105 ? -11.410 -30.226 -5.267 1.00 82.69 105 SER A O 1
ATOM 848 N N . ILE A 1 106 ? -10.885 -29.484 -3.204 1.00 82.69 106 ILE A N 1
ATOM 849 C CA . ILE A 1 106 ? -12.232 -29.099 -2.793 1.00 82.69 106 ILE A CA 1
ATOM 850 C C . ILE A 1 106 ? -12.233 -27.579 -2.676 1.00 82.69 106 ILE A C 1
ATOM 852 O O . ILE A 1 106 ? -11.403 -27.010 -1.965 1.00 82.69 106 ILE A O 1
ATOM 856 N N . PHE A 1 107 ? -13.150 -26.930 -3.387 1.00 81.81 107 PHE A N 1
ATOM 857 C CA . PHE A 1 107 ? -13.392 -25.498 -3.263 1.00 81.81 107 PHE A CA 1
ATOM 858 C C . PHE A 1 107 ? -14.572 -25.309 -2.318 1.00 81.81 107 PHE A C 1
ATOM 860 O O . PHE A 1 107 ? -15.672 -25.765 -2.616 1.00 81.81 107 PHE A O 1
ATOM 867 N N . LEU A 1 108 ? -14.324 -24.678 -1.174 1.00 76.94 108 LEU A N 1
ATOM 868 C CA . LEU A 1 108 ? -15.360 -24.308 -0.217 1.00 76.94 108 LEU A CA 1
ATOM 869 C C . LEU A 1 108 ? -15.516 -22.795 -0.257 1.00 76.94 108 LEU A C 1
ATOM 871 O O . LEU A 1 108 ? -14.538 -22.073 -0.057 1.00 76.94 108 LEU A O 1
ATOM 875 N N . ASN A 1 109 ? -16.734 -22.318 -0.496 1.00 74.88 109 ASN A N 1
ATOM 876 C CA . ASN A 1 109 ? -17.064 -20.921 -0.261 1.00 74.88 109 ASN A CA 1
ATOM 877 C C . ASN A 1 109 ? -17.637 -20.763 1.146 1.00 74.88 109 ASN A C 1
ATOM 879 O O . ASN A 1 109 ? -18.238 -21.682 1.697 1.00 74.88 109 ASN A O 1
ATOM 883 N N . LEU A 1 110 ? -17.534 -19.560 1.712 1.00 72.44 110 LEU A N 1
ATOM 884 C CA . LEU A 1 110 ? -18.114 -19.291 3.030 1.00 72.44 110 LEU A CA 1
ATOM 885 C C . LEU A 1 110 ? -19.633 -19.509 3.080 1.00 72.44 110 LEU A C 1
ATOM 887 O O . LEU A 1 110 ? -20.159 -19.943 4.100 1.00 72.44 110 LEU A O 1
ATOM 891 N N . LYS A 1 111 ? -20.324 -19.272 1.959 1.00 72.25 111 LYS A N 1
ATOM 892 C CA . LYS A 1 111 ? -21.766 -19.527 1.819 1.00 72.25 111 LYS A CA 1
ATOM 893 C C . LYS A 1 111 ? -22.119 -21.006 2.005 1.00 72.25 111 LYS A C 1
ATOM 895 O O . LYS A 1 111 ? -23.200 -21.308 2.496 1.00 72.25 111 LYS A O 1
ATOM 900 N N . ASP A 1 112 ? -21.201 -21.907 1.660 1.00 79.25 112 ASP A N 1
ATOM 901 C CA . ASP A 1 112 ? -21.404 -23.355 1.761 1.00 79.25 112 ASP A CA 1
ATOM 902 C C . ASP A 1 112 ? -21.249 -23.856 3.208 1.00 79.25 112 ASP A C 1
ATOM 904 O O . ASP A 1 112 ? -21.690 -24.954 3.536 1.00 79.25 112 ASP A O 1
ATOM 908 N N . LEU A 1 113 ? -20.642 -23.048 4.090 1.00 78.75 113 LEU A N 1
ATOM 909 C CA . LEU A 1 113 ? -20.428 -23.371 5.505 1.00 78.75 113 LEU A CA 1
ATOM 910 C C . LEU A 1 113 ? -21.635 -23.025 6.394 1.00 78.75 113 LEU A C 1
ATOM 912 O O . LEU A 1 113 ? -21.599 -23.298 7.590 1.00 78.75 113 LEU A O 1
ATOM 916 N N . GLY A 1 114 ? -22.688 -22.409 5.840 1.00 72.75 114 GLY A N 1
ATOM 917 C CA . GLY A 1 114 ? -23.877 -22.000 6.600 1.00 72.75 114 GLY A CA 1
ATOM 918 C C . GLY A 1 114 ? -23.614 -20.897 7.633 1.00 72.75 114 GLY A C 1
ATOM 919 O O . GLY A 1 114 ? -24.427 -20.692 8.530 1.00 72.75 114 GLY A O 1
ATOM 920 N N . VAL A 1 115 ? -22.479 -20.200 7.529 1.00 73.88 115 VAL A N 1
ATOM 921 C CA . VAL A 1 115 ? -22.121 -19.089 8.416 1.00 73.88 115 VAL A CA 1
ATOM 922 C C . VAL A 1 115 ? -22.783 -17.817 7.892 1.00 73.88 115 VAL A C 1
ATOM 924 O O . VAL A 1 115 ? -22.444 -17.335 6.809 1.00 73.88 115 VAL A O 1
ATOM 927 N N . GLU A 1 116 ? -23.720 -17.261 8.659 1.00 71.19 116 GLU A N 1
ATOM 928 C CA . GLU A 1 116 ? -24.283 -15.938 8.386 1.00 71.19 116 GLU A CA 1
ATOM 929 C C . GLU A 1 116 ? -23.239 -14.867 8.711 1.00 71.19 116 GLU A C 1
ATOM 931 O O . GLU A 1 116 ? -23.044 -14.479 9.862 1.00 71.19 116 GLU A O 1
ATOM 936 N N . LEU A 1 117 ? -22.532 -14.401 7.682 1.00 72.44 117 LEU A N 1
ATOM 937 C CA . LEU A 1 117 ? -21.704 -13.210 7.799 1.00 72.44 117 LEU A CA 1
ATOM 938 C C . LEU A 1 117 ? -22.542 -11.938 7.628 1.00 72.44 117 LEU A C 1
ATOM 940 O O . LEU A 1 117 ? -23.477 -11.924 6.818 1.00 72.44 117 LEU A O 1
ATOM 944 N N . PRO A 1 118 ? -22.159 -10.836 8.298 1.00 78.50 118 PRO A N 1
ATOM 945 C CA . PRO A 1 118 ? -22.654 -9.511 7.958 1.00 78.50 118 PRO A CA 1
ATOM 946 C C . PRO A 1 118 ? -22.458 -9.203 6.461 1.00 78.50 118 PRO A C 1
ATOM 948 O O . PRO A 1 118 ? -21.503 -9.692 5.847 1.00 78.50 118 PRO A O 1
ATOM 951 N N . PRO A 1 119 ? -23.335 -8.384 5.855 1.00 81.12 119 PRO A N 1
ATOM 952 C CA . PRO A 1 119 ? -23.202 -8.014 4.454 1.00 81.12 119 PRO A CA 1
ATOM 953 C C . PRO A 1 119 ? -21.884 -7.268 4.214 1.00 81.12 119 PRO A C 1
ATOM 955 O O . PRO A 1 119 ? -21.564 -6.308 4.912 1.00 81.12 119 PRO A O 1
ATOM 958 N N . TYR A 1 120 ? -21.138 -7.707 3.201 1.00 82.81 120 TYR A N 1
ATOM 959 C CA . TYR A 1 120 ? -19.914 -7.057 2.740 1.00 82.81 120 TYR A CA 1
ATOM 960 C C . TYR A 1 120 ? -20.235 -6.069 1.615 1.00 82.81 120 TYR A C 1
ATOM 962 O O . TYR A 1 120 ? -20.843 -6.446 0.611 1.00 82.81 120 TYR A O 1
ATOM 970 N N . THR A 1 121 ? -19.813 -4.816 1.776 1.00 87.19 121 THR A N 1
ATOM 971 C CA . THR A 1 121 ? -19.992 -3.743 0.790 1.00 87.19 121 THR A CA 1
ATOM 972 C C . THR A 1 121 ? -18.652 -3.091 0.477 1.00 87.19 121 THR A C 1
ATOM 974 O O . THR A 1 121 ? -17.927 -2.701 1.391 1.00 87.19 121 THR A O 1
ATOM 977 N N . GLU A 1 122 ? -18.337 -2.939 -0.810 1.00 87.62 122 GLU A N 1
ATOM 978 C CA . GLU A 1 122 ? -17.183 -2.166 -1.273 1.00 87.62 122 GLU A CA 1
ATOM 979 C C . GLU A 1 122 ? -17.645 -0.833 -1.852 1.00 87.62 122 GLU A C 1
ATOM 981 O O . GLU A 1 122 ? -18.477 -0.799 -2.758 1.00 87.62 122 GLU A O 1
ATOM 986 N N . GLU A 1 123 ? -17.060 0.258 -1.366 1.00 89.81 123 GLU A N 1
ATOM 987 C CA . GLU A 1 123 ? -17.319 1.606 -1.863 1.00 89.81 123 GLU A CA 1
ATOM 988 C C . GLU A 1 123 ? -15.999 2.263 -2.268 1.00 89.81 123 GLU A C 1
ATOM 990 O O . GLU A 1 123 ? -14.993 2.177 -1.559 1.00 89.81 123 GLU A O 1
ATOM 995 N N . VAL A 1 124 ? -15.997 2.918 -3.430 1.00 90.56 124 VAL A N 1
ATOM 996 C CA . VAL A 1 124 ? -14.867 3.723 -3.899 1.00 90.56 124 VAL A CA 1
ATOM 997 C C . VAL A 1 124 ? -15.214 5.182 -3.665 1.00 90.56 124 VAL A C 1
ATOM 999 O O . VAL A 1 124 ? -16.193 5.683 -4.212 1.00 90.56 124 VAL A O 1
ATOM 1002 N N . VAL A 1 125 ? -14.403 5.859 -2.854 1.00 91.81 125 VAL A N 1
ATOM 1003 C CA . VAL A 1 125 ? -14.552 7.291 -2.601 1.00 91.81 125 VAL A CA 1
ATOM 1004 C C . VAL A 1 125 ? -13.549 8.051 -3.452 1.00 91.81 125 VAL A C 1
ATOM 1006 O O . VAL A 1 125 ? -12.337 7.952 -3.252 1.00 91.81 125 VAL A O 1
ATOM 1009 N N . GLU A 1 126 ? -14.070 8.812 -4.406 1.00 92.00 126 GLU A N 1
ATOM 1010 C CA . GLU A 1 126 ? -13.287 9.742 -5.208 1.00 92.00 126 GLU A CA 1
ATOM 1011 C C . GLU A 1 126 ? -13.136 11.060 -4.447 1.00 92.00 126 GLU A C 1
ATOM 1013 O O . GLU A 1 126 ? -14.095 11.586 -3.881 1.00 92.00 126 GLU A O 1
ATOM 1018 N N . LEU A 1 127 ? -11.906 11.565 -4.386 1.00 92.94 127 LEU A N 1
ATOM 1019 C CA . LEU A 1 127 ? -11.567 12.790 -3.674 1.00 92.94 127 LEU A CA 1
ATOM 1020 C C . LEU A 1 127 ? -10.800 13.708 -4.613 1.00 92.94 127 LEU A C 1
ATOM 1022 O O . LEU A 1 127 ? -9.770 13.316 -5.169 1.00 92.94 127 LEU A O 1
ATOM 1026 N N . ASP A 1 128 ? -11.286 14.936 -4.739 1.00 93.25 128 ASP A N 1
ATOM 1027 C CA . ASP A 1 128 ? -10.619 15.963 -5.521 1.00 93.25 128 ASP A CA 1
ATOM 1028 C C . ASP A 1 128 ? -9.414 16.535 -4.773 1.00 93.25 128 ASP A C 1
ATOM 1030 O O . ASP A 1 128 ? -9.387 16.652 -3.545 1.00 93.25 128 ASP A O 1
ATOM 1034 N N . MET A 1 129 ? -8.386 16.899 -5.537 1.00 92.25 129 MET A N 1
ATOM 1035 C CA . MET A 1 129 ? -7.255 17.646 -5.000 1.00 92.25 129 MET A CA 1
ATOM 1036 C C . MET A 1 129 ? -7.628 19.119 -4.852 1.00 92.25 129 MET A C 1
ATOM 1038 O O . MET A 1 129 ? -8.205 19.715 -5.763 1.00 92.25 129 MET A O 1
ATOM 1042 N N . ASP A 1 130 ? -7.180 19.734 -3.760 1.00 91.69 130 ASP A N 1
ATOM 1043 C CA . ASP A 1 130 ? -7.250 21.185 -3.603 1.00 91.69 130 ASP A CA 1
ATOM 1044 C C . ASP A 1 130 ? -6.484 21.908 -4.712 1.00 91.69 130 ASP A C 1
ATOM 1046 O O . ASP A 1 130 ? -5.570 21.362 -5.333 1.00 91.69 130 ASP A O 1
ATOM 1050 N N . SER A 1 131 ? -6.814 23.178 -4.947 1.00 88.88 131 SER A N 1
ATOM 1051 C CA . SER A 1 131 ? -6.284 23.915 -6.099 1.00 88.88 131 SER A CA 1
ATOM 1052 C C . SER A 1 131 ? -4.747 23.986 -6.140 1.00 88.88 131 SER A C 1
ATOM 1054 O O . SER A 1 131 ? -4.162 23.795 -7.205 1.00 88.88 131 SER A O 1
ATOM 1056 N N . SER A 1 132 ? -4.080 24.216 -5.003 1.00 88.19 132 SER A N 1
ATOM 1057 C CA . SER A 1 132 ? -2.613 24.239 -4.895 1.00 88.19 132 SER A CA 1
ATOM 1058 C C . SER A 1 132 ? -2.010 22.851 -5.117 1.00 88.19 132 SER A C 1
ATOM 1060 O O . SER A 1 132 ? -1.084 22.700 -5.916 1.00 88.19 132 SER A O 1
ATOM 1062 N N . HIS A 1 133 ? -2.597 21.830 -4.489 1.00 92.06 133 HIS A N 1
ATOM 1063 C CA . HIS A 1 133 ? -2.183 20.435 -4.617 1.00 92.06 133 HIS A CA 1
ATOM 1064 C C . HIS A 1 133 ? -2.309 19.947 -6.063 1.00 92.06 133 HIS A C 1
ATOM 1066 O O . HIS A 1 133 ? -1.353 19.432 -6.640 1.00 92.06 133 HIS A O 1
ATOM 1072 N N . G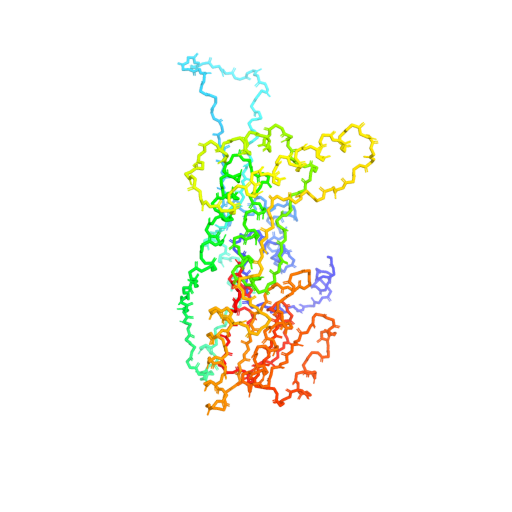LY A 1 134 ? -3.461 20.188 -6.686 1.00 91.88 134 GLY A N 1
ATOM 1073 C CA . GLY A 1 134 ? -3.753 19.797 -8.057 1.00 91.88 134 GLY A CA 1
ATOM 1074 C C . GLY A 1 134 ? -2.933 20.560 -9.096 1.00 91.88 134 GLY A C 1
ATOM 1075 O O . GLY A 1 134 ? -2.638 20.000 -10.151 1.00 91.88 134 GLY A O 1
ATOM 1076 N N . ARG A 1 135 ? -2.542 21.819 -8.842 1.00 89.31 135 ARG A N 1
ATOM 1077 C CA . ARG A 1 135 ? -1.593 22.545 -9.709 1.00 89.31 135 ARG A CA 1
ATOM 1078 C C . ARG A 1 135 ? -0.207 21.901 -9.662 1.00 89.31 135 ARG A C 1
ATOM 1080 O O . ARG A 1 135 ? 0.292 21.486 -10.704 1.00 89.31 135 ARG A O 1
ATOM 1087 N N . GLN A 1 136 ? 0.364 21.734 -8.466 1.00 90.38 136 GLN A N 1
ATOM 1088 C CA . GLN A 1 136 ? 1.698 21.146 -8.306 1.00 90.38 136 GLN A CA 1
ATOM 1089 C C . GLN A 1 136 ? 1.754 19.706 -8.841 1.00 90.38 136 GLN A C 1
ATOM 1091 O O . GLN A 1 136 ? 2.687 19.345 -9.560 1.00 90.38 136 GLN A O 1
ATOM 1096 N N . TYR A 1 137 ? 0.734 18.893 -8.539 1.00 93.00 137 TYR A N 1
ATOM 1097 C CA . TYR A 1 137 ? 0.637 17.524 -9.034 1.00 93.00 137 TYR A CA 1
ATOM 1098 C C . TYR A 1 137 ? 0.615 17.475 -10.562 1.00 93.00 137 TYR A C 1
ATOM 1100 O O . TYR A 1 137 ? 1.420 16.758 -11.148 1.00 93.00 137 TYR A O 1
ATOM 1108 N N . ARG A 1 138 ? -0.263 18.251 -11.216 1.00 89.62 138 ARG A N 1
ATOM 1109 C CA . ARG A 1 138 ? -0.374 18.257 -12.684 1.00 89.62 138 ARG A CA 1
ATOM 1110 C C . ARG A 1 138 ? 0.907 18.736 -13.363 1.00 89.62 138 ARG A C 1
ATOM 1112 O O . ARG A 1 138 ? 1.292 18.136 -14.362 1.00 89.62 138 ARG A O 1
ATOM 1119 N N . GLY A 1 139 ? 1.582 19.746 -12.810 1.00 81.19 139 GLY A N 1
ATOM 1120 C CA . GLY A 1 139 ? 2.875 20.213 -13.321 1.00 81.19 139 GLY A CA 1
ATOM 1121 C C . GLY A 1 139 ? 3.939 19.112 -13.275 1.00 81.19 139 GLY A C 1
ATOM 1122 O O . GLY A 1 139 ? 4.493 18.731 -14.306 1.00 81.19 139 GLY A O 1
ATOM 1123 N N . MET A 1 140 ? 4.155 18.520 -12.095 1.00 87.81 140 MET A N 1
ATOM 1124 C CA . MET A 1 140 ? 5.086 17.397 -11.912 1.00 87.81 140 MET A CA 1
ATOM 1125 C C . MET A 1 140 ? 4.743 16.208 -12.820 1.00 87.81 140 MET A C 1
ATOM 1127 O O . MET A 1 140 ? 5.611 15.648 -13.491 1.00 87.81 140 MET A O 1
ATOM 1131 N N . GLU A 1 141 ? 3.478 15.800 -12.829 1.00 90.38 141 GLU A N 1
ATOM 1132 C CA . GLU A 1 141 ? 3.003 14.632 -13.558 1.00 90.38 141 GLU A CA 1
ATOM 1133 C C . GLU A 1 141 ? 3.179 14.810 -15.070 1.00 90.38 141 GLU A C 1
ATOM 1135 O O . GLU A 1 141 ? 3.701 13.901 -15.716 1.00 90.38 141 GLU A O 1
ATOM 1140 N N . SER A 1 142 ? 2.848 15.987 -15.610 1.00 81.25 142 SER A N 1
ATOM 1141 C CA . SER A 1 142 ? 3.016 16.318 -17.029 1.00 81.25 142 SER A CA 1
ATOM 1142 C C . SER A 1 142 ? 4.480 16.211 -17.471 1.00 81.25 142 SER A C 1
ATOM 1144 O O . SER A 1 142 ? 4.784 15.517 -18.448 1.00 81.25 142 SER A O 1
ATOM 1146 N N . ILE A 1 143 ? 5.403 16.807 -16.706 1.00 78.25 143 ILE A N 1
ATOM 1147 C CA . ILE A 1 143 ? 6.848 16.789 -16.993 1.00 78.25 143 ILE A CA 1
ATOM 1148 C C . ILE A 1 143 ? 7.388 15.352 -16.957 1.00 78.25 143 ILE A C 1
ATOM 1150 O O . ILE A 1 143 ? 8.035 14.885 -17.900 1.00 78.25 143 ILE A O 1
ATOM 1154 N N . LEU A 1 144 ? 7.088 14.607 -15.888 1.00 82.69 144 LEU A N 1
ATOM 1155 C CA . LEU A 1 144 ? 7.543 13.224 -15.734 1.00 82.69 144 LEU A CA 1
ATOM 1156 C C . LEU A 1 144 ? 6.947 12.295 -16.804 1.00 82.69 144 LEU A C 1
ATOM 1158 O O . LEU A 1 144 ? 7.655 11.435 -17.334 1.00 82.69 144 LEU A O 1
ATOM 1162 N N . ARG A 1 145 ? 5.668 12.476 -17.155 1.00 84.69 145 ARG A N 1
ATOM 1163 C CA . ARG A 1 145 ? 4.986 11.715 -18.212 1.00 84.69 145 ARG A CA 1
ATOM 1164 C C . ARG A 1 145 ? 5.627 11.975 -19.567 1.00 84.69 145 ARG A C 1
ATOM 1166 O O . ARG A 1 145 ? 5.833 11.036 -20.339 1.00 84.69 145 ARG A O 1
ATOM 1173 N N . HIS A 1 146 ? 5.948 13.232 -19.859 1.00 76.81 146 HIS A N 1
ATOM 1174 C CA . HIS A 1 146 ? 6.628 13.615 -21.087 1.00 76.81 146 HIS A CA 1
ATOM 1175 C C . HIS A 1 146 ? 7.998 12.926 -21.200 1.00 76.81 146 HIS A C 1
ATOM 1177 O O . HIS A 1 146 ? 8.293 12.310 -22.227 1.00 76.81 146 HIS A O 1
ATOM 1183 N N . MET A 1 147 ? 8.795 12.925 -20.124 1.00 75.31 147 MET A N 1
ATOM 1184 C CA . MET A 1 147 ? 10.071 12.199 -20.083 1.00 75.31 147 MET A CA 1
ATOM 1185 C C . MET A 1 147 ? 9.895 10.687 -20.272 1.00 75.31 147 MET A C 1
ATOM 1187 O O . MET A 1 147 ? 10.597 10.083 -21.081 1.00 75.31 147 MET A O 1
ATOM 1191 N N . ALA A 1 148 ? 8.929 10.074 -19.581 1.00 82.50 148 ALA A N 1
ATOM 1192 C CA . ALA A 1 148 ? 8.663 8.635 -19.663 1.00 82.50 148 ALA A CA 1
ATOM 1193 C C . ALA A 1 148 ? 8.198 8.176 -21.054 1.00 82.50 148 ALA A C 1
ATOM 1195 O O . ALA A 1 148 ? 8.479 7.047 -21.458 1.00 82.50 148 ALA A O 1
ATOM 1196 N N . ARG A 1 149 ? 7.504 9.043 -21.802 1.00 80.31 149 ARG A N 1
ATOM 1197 C CA . ARG A 1 149 ? 7.102 8.770 -23.191 1.00 80.31 149 ARG A CA 1
ATOM 1198 C C . ARG A 1 149 ? 8.280 8.760 -24.163 1.00 80.31 149 ARG A C 1
ATOM 1200 O O . ARG A 1 149 ? 8.222 8.032 -25.150 1.00 80.31 149 ARG A O 1
ATOM 1207 N N . ARG A 1 150 ? 9.321 9.553 -23.898 1.00 75.00 150 ARG A N 1
ATOM 1208 C CA . ARG A 1 150 ? 10.528 9.627 -24.737 1.00 75.00 150 ARG A CA 1
ATOM 1209 C C . ARG A 1 150 ? 11.559 8.565 -24.373 1.00 75.00 150 ARG A C 1
ATOM 1211 O O . ARG A 1 150 ? 12.156 7.974 -25.268 1.00 75.00 150 ARG A O 1
ATOM 1218 N N . ASP A 1 151 ? 11.748 8.298 -23.082 1.00 73.31 151 ASP A N 1
ATOM 1219 C CA . ASP A 1 151 ? 12.679 7.279 -22.597 1.00 73.31 151 ASP A CA 1
ATOM 1220 C C . ASP A 1 151 ? 12.040 6.422 -21.489 1.00 73.31 151 ASP A C 1
ATOM 1222 O O . ASP A 1 151 ? 11.660 6.901 -20.416 1.00 73.31 151 ASP A O 1
ATOM 1226 N N . GLN A 1 152 ? 11.969 5.109 -21.743 1.00 76.50 152 GLN A N 1
ATOM 1227 C CA . GLN A 1 152 ? 11.390 4.115 -20.833 1.00 76.50 152 GLN A CA 1
ATOM 1228 C C . GLN A 1 152 ? 12.084 4.069 -19.465 1.00 76.50 152 GLN A C 1
ATOM 1230 O O . GLN A 1 152 ? 11.482 3.614 -18.491 1.00 76.50 152 GLN A O 1
ATOM 1235 N N . ARG A 1 153 ? 13.321 4.565 -19.352 1.00 76.50 153 ARG A N 1
ATOM 1236 C CA . ARG A 1 153 ? 14.049 4.649 -18.078 1.00 76.50 153 ARG A CA 1
ATOM 1237 C C . ARG A 1 153 ? 13.339 5.523 -17.041 1.00 76.50 153 ARG A C 1
ATOM 1239 O O . ARG A 1 153 ? 13.444 5.246 -15.847 1.00 76.50 153 ARG A O 1
ATOM 1246 N N . TYR A 1 154 ? 12.560 6.519 -17.470 1.00 78.62 154 TYR A N 1
ATOM 1247 C CA . TYR A 1 154 ? 11.788 7.376 -16.563 1.00 78.62 154 TYR A CA 1
ATOM 1248 C C . TYR A 1 154 ? 10.418 6.810 -16.196 1.00 78.62 154 TYR A C 1
ATOM 1250 O O . TYR A 1 154 ? 9.751 7.373 -15.331 1.00 78.62 154 TYR A O 1
ATOM 1258 N N . LEU A 1 155 ? 9.993 5.687 -16.785 1.00 83.25 155 LEU A N 1
ATOM 1259 C CA . LEU A 1 155 ? 8.669 5.115 -16.530 1.00 83.25 155 LEU A CA 1
ATOM 1260 C C . LEU A 1 155 ? 8.465 4.784 -15.047 1.00 83.25 155 LEU A C 1
ATOM 1262 O O . LEU A 1 155 ? 7.428 5.110 -14.473 1.00 83.25 155 LEU A O 1
ATOM 1266 N N . SER A 1 156 ? 9.473 4.179 -14.409 1.00 83.44 156 SER A N 1
ATOM 1267 C CA . SER A 1 156 ? 9.412 3.873 -12.976 1.00 83.44 156 SER A CA 1
ATOM 1268 C C . SER A 1 156 ? 9.391 5.140 -12.124 1.00 83.44 156 SER A C 1
ATOM 1270 O O . SER A 1 156 ? 8.702 5.164 -11.107 1.00 83.44 156 SER A O 1
ATOM 1272 N N . LEU A 1 157 ? 10.145 6.173 -12.515 1.00 85.69 157 LEU A N 1
ATOM 1273 C CA . LEU A 1 157 ? 10.186 7.445 -11.797 1.00 85.69 15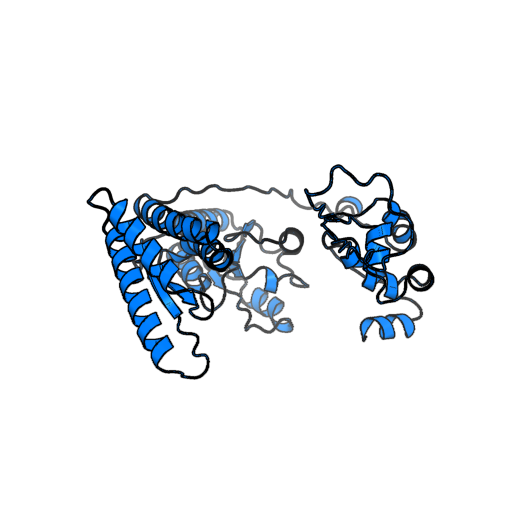7 LEU A CA 1
ATOM 1274 C C . LEU A 1 157 ? 8.816 8.128 -11.863 1.00 85.69 157 LEU A C 1
ATOM 1276 O O . LEU A 1 157 ? 8.236 8.431 -10.823 1.00 85.69 157 LEU A O 1
ATOM 1280 N N . TRP A 1 158 ? 8.277 8.292 -13.072 1.00 88.69 158 TRP A N 1
ATOM 1281 C CA . TRP A 1 158 ? 6.950 8.853 -13.308 1.00 88.69 158 TRP A CA 1
ATOM 1282 C C . TRP A 1 158 ? 5.877 8.120 -12.508 1.00 88.69 158 TRP A C 1
ATOM 1284 O O . TRP A 1 158 ? 5.171 8.751 -11.727 1.00 88.69 158 TRP A O 1
ATOM 1294 N N . LEU A 1 159 ? 5.810 6.790 -12.633 1.00 88.75 159 LEU A N 1
ATOM 1295 C CA . LEU A 1 159 ? 4.801 5.993 -11.945 1.00 88.75 159 LEU A CA 1
ATOM 1296 C C . LEU A 1 159 ? 4.890 6.183 -10.427 1.00 88.75 159 LEU A C 1
ATOM 1298 O O . LEU A 1 159 ? 3.891 6.495 -9.788 1.00 88.75 159 LEU A O 1
ATOM 1302 N N . GLN A 1 160 ? 6.083 6.047 -9.841 1.00 86.56 160 GLN A N 1
ATOM 1303 C CA . GLN A 1 160 ? 6.262 6.180 -8.394 1.00 86.56 160 GLN A CA 1
ATOM 1304 C C . GLN A 1 160 ? 5.809 7.544 -7.868 1.00 86.56 160 GLN A C 1
ATOM 1306 O O . GLN A 1 160 ? 5.146 7.586 -6.836 1.00 86.56 160 GLN A O 1
ATOM 1311 N N . TRP A 1 161 ? 6.148 8.636 -8.556 1.00 89.50 161 TRP A N 1
ATOM 1312 C CA . TRP A 1 161 ? 5.786 9.992 -8.134 1.00 89.50 161 TRP A CA 1
ATOM 1313 C C . TRP A 1 161 ? 4.318 10.328 -8.380 1.00 89.50 161 TRP A C 1
ATOM 1315 O O . TRP A 1 161 ? 3.683 10.911 -7.503 1.00 89.50 161 TRP A O 1
ATOM 1325 N N . ALA A 1 162 ? 3.752 9.895 -9.509 1.00 90.31 162 ALA A N 1
ATOM 1326 C CA . ALA A 1 162 ? 2.331 10.067 -9.810 1.00 90.31 162 ALA A CA 1
ATOM 1327 C C . ALA A 1 162 ? 1.427 9.393 -8.763 1.00 90.31 162 ALA A C 1
ATOM 1329 O O . ALA A 1 162 ? 0.314 9.853 -8.519 1.00 90.31 162 ALA A O 1
ATOM 1330 N N . LEU A 1 163 ? 1.913 8.323 -8.128 1.00 88.31 163 LEU A N 1
ATOM 1331 C CA . LEU A 1 163 ? 1.201 7.595 -7.080 1.00 88.31 163 LEU A CA 1
ATOM 1332 C C . LEU A 1 163 ? 1.501 8.112 -5.675 1.00 88.31 163 LEU A C 1
ATOM 1334 O O . LEU A 1 163 ? 0.619 8.086 -4.821 1.00 88.31 163 LEU A O 1
ATOM 1338 N N . SER A 1 164 ? 2.744 8.525 -5.407 1.00 88.44 164 SER A N 1
ATOM 1339 C CA . SER A 1 164 ? 3.146 8.896 -4.051 1.00 88.44 164 SER A CA 1
ATOM 1340 C C . SER A 1 164 ? 2.819 10.334 -3.699 1.00 88.44 164 SER A C 1
ATOM 1342 O O . SER A 1 164 ? 2.416 10.583 -2.566 1.00 88.44 164 SER A O 1
ATOM 1344 N N . ARG A 1 165 ? 2.966 11.268 -4.650 1.00 90.12 165 ARG A N 1
ATOM 1345 C CA . ARG A 1 165 ? 2.825 12.699 -4.364 1.00 90.12 165 ARG A CA 1
ATOM 1346 C C . ARG A 1 165 ? 1.459 13.083 -3.785 1.00 90.12 165 ARG A C 1
ATOM 1348 O O . ARG A 1 165 ? 1.466 13.852 -2.828 1.00 90.12 165 ARG A O 1
ATOM 1355 N N . PRO A 1 166 ? 0.326 12.500 -4.233 1.00 90.69 166 PRO A N 1
ATOM 1356 C CA . PRO A 1 166 ? -0.977 12.759 -3.620 1.00 90.69 166 PRO A CA 1
ATOM 1357 C C . PRO A 1 166 ? -1.043 12.479 -2.111 1.00 90.69 166 PRO A C 1
ATOM 1359 O O . PRO A 1 166 ? -1.873 13.058 -1.416 1.00 90.69 166 PRO A O 1
ATOM 1362 N N . ASN A 1 167 ? -0.180 11.591 -1.605 1.00 90.25 167 ASN A N 1
ATOM 1363 C CA . ASN A 1 167 ? -0.120 11.216 -0.193 1.00 90.25 167 ASN A CA 1
ATOM 1364 C C . ASN A 1 167 ? 1.035 11.894 0.561 1.00 90.25 167 ASN A C 1
ATOM 1366 O O . ASN A 1 167 ? 1.002 11.909 1.784 1.00 90.25 167 ASN A O 1
ATOM 1370 N N . SER A 1 168 ? 2.055 12.421 -0.130 1.00 90.44 168 SER A N 1
ATOM 1371 C CA . SER A 1 168 ? 3.259 13.016 0.478 1.00 90.44 168 SER A CA 1
ATOM 1372 C C . SER A 1 168 ? 3.333 14.542 0.373 1.00 90.44 168 SER A C 1
ATOM 1374 O O . SER A 1 168 ? 4.310 15.138 0.820 1.00 90.44 168 SER A O 1
ATOM 1376 N N . ALA A 1 169 ? 2.303 15.194 -0.176 1.00 90.56 169 ALA A N 1
ATOM 1377 C CA . ALA A 1 169 ? 2.256 16.644 -0.375 1.00 90.56 169 ALA A CA 1
ATOM 1378 C C . ALA A 1 169 ? 2.296 17.485 0.921 1.00 90.56 169 ALA A C 1
ATOM 1380 O O . ALA A 1 169 ? 2.397 18.703 0.840 1.00 90.56 169 ALA A O 1
ATOM 1381 N N . PHE A 1 170 ? 2.259 16.864 2.103 1.00 90.69 170 PHE A N 1
ATOM 1382 C CA . PHE A 1 170 ? 2.443 17.527 3.401 1.00 90.69 170 PHE A CA 1
ATOM 1383 C C . PHE A 1 170 ? 3.912 17.816 3.754 1.00 90.69 170 PHE A C 1
ATOM 1385 O O . PHE A 1 170 ? 4.181 18.454 4.768 1.00 90.69 170 PHE A O 1
ATOM 1392 N N . ARG A 1 171 ? 4.872 17.312 2.968 1.00 89.50 171 ARG A N 1
ATOM 1393 C CA . ARG A 1 171 ? 6.303 17.554 3.177 1.00 89.50 171 ARG A CA 1
ATOM 1394 C C . ARG A 1 171 ? 7.010 17.937 1.886 1.00 89.50 171 ARG A C 1
ATOM 1396 O O . ARG A 1 171 ? 6.593 17.556 0.783 1.00 89.50 171 ARG A O 1
ATOM 1403 N N . ASP A 1 172 ? 8.123 18.632 2.064 1.00 88.88 172 ASP A N 1
ATOM 1404 C CA . ASP A 1 172 ? 9.055 18.917 0.986 1.00 88.88 172 ASP A CA 1
ATOM 1405 C C . ASP A 1 172 ? 9.664 17.610 0.494 1.00 88.88 172 ASP A C 1
ATOM 1407 O O . ASP A 1 172 ? 10.173 16.794 1.269 1.00 88.88 172 ASP A O 1
ATOM 1411 N N . GLU A 1 173 ? 9.615 17.396 -0.812 1.00 88.00 173 GLU A N 1
ATOM 1412 C CA . GLU A 1 173 ? 10.286 16.272 -1.440 1.00 88.00 173 GLU A CA 1
ATOM 1413 C C . GLU A 1 173 ? 11.013 16.729 -2.697 1.00 88.00 173 GLU A C 1
ATOM 1415 O O . GLU A 1 173 ? 10.676 17.735 -3.310 1.00 88.00 173 GLU A O 1
ATOM 1420 N N . VAL A 1 174 ? 12.025 15.971 -3.106 1.00 84.12 174 VAL A N 1
ATOM 1421 C CA . VAL A 1 174 ? 12.767 16.257 -4.332 1.00 84.12 174 VAL A CA 1
ATOM 1422 C C . VAL A 1 174 ? 12.672 15.054 -5.248 1.00 84.12 174 VAL A C 1
ATOM 1424 O O . VAL A 1 174 ? 13.066 13.939 -4.890 1.00 84.12 174 VAL A O 1
ATOM 1427 N N . VAL A 1 175 ? 12.156 15.281 -6.453 1.00 83.56 175 VAL A N 1
ATOM 1428 C CA . VAL A 1 175 ? 12.194 14.291 -7.525 1.00 83.56 175 VAL A CA 1
ATOM 1429 C C . VAL A 1 175 ? 13.639 14.159 -7.957 1.00 83.56 175 VAL A C 1
ATOM 1431 O O . VAL A 1 175 ? 14.208 15.111 -8.475 1.00 83.56 175 VAL A O 1
ATOM 1434 N N . ALA A 1 176 ? 14.239 12.990 -7.754 1.00 78.69 176 ALA A N 1
ATOM 1435 C CA . ALA A 1 176 ? 15.611 12.735 -8.169 1.00 78.69 176 ALA A CA 1
ATOM 1436 C C . ALA A 1 176 ? 15.687 11.588 -9.179 1.00 78.69 176 ALA A C 1
ATOM 1438 O O . ALA A 1 176 ? 15.068 10.539 -8.981 1.00 78.69 176 ALA A O 1
ATOM 1439 N N . ALA A 1 177 ? 16.473 11.774 -10.240 1.00 69.56 177 ALA A N 1
ATOM 1440 C CA . ALA A 1 177 ? 16.802 10.725 -11.200 1.00 69.56 177 ALA A CA 1
ATOM 1441 C C . ALA A 1 177 ? 18.155 10.078 -10.881 1.00 69.56 177 ALA A C 1
ATOM 1443 O O . ALA A 1 177 ? 19.090 10.732 -10.417 1.00 69.56 177 ALA A O 1
ATOM 1444 N N . ASN A 1 178 ? 18.271 8.780 -11.166 1.00 64.56 178 ASN A N 1
ATOM 1445 C CA . ASN A 1 178 ? 19.527 8.050 -11.021 1.00 64.56 178 ASN A CA 1
ATOM 1446 C C . ASN A 1 178 ? 20.393 8.248 -12.276 1.00 64.56 178 ASN A C 1
ATOM 1448 O O . ASN A 1 178 ? 20.052 7.768 -13.362 1.00 64.56 178 ASN A O 1
ATOM 1452 N N . HIS A 1 179 ? 21.539 8.918 -12.115 1.00 53.88 179 HIS A N 1
ATOM 1453 C CA . HIS A 1 179 ? 22.414 9.319 -13.222 1.00 53.88 179 HIS A CA 1
ATOM 1454 C C . HIS A 1 179 ? 22.992 8.150 -14.038 1.00 53.88 179 HIS A C 1
ATOM 1456 O O . HIS A 1 179 ? 23.239 8.306 -15.229 1.00 53.88 179 HIS A O 1
ATOM 1462 N N . ALA A 1 180 ? 23.136 6.952 -13.457 1.00 47.94 180 ALA A N 1
ATOM 1463 C CA . ALA A 1 180 ? 23.659 5.773 -14.167 1.00 47.94 180 ALA A CA 1
ATOM 1464 C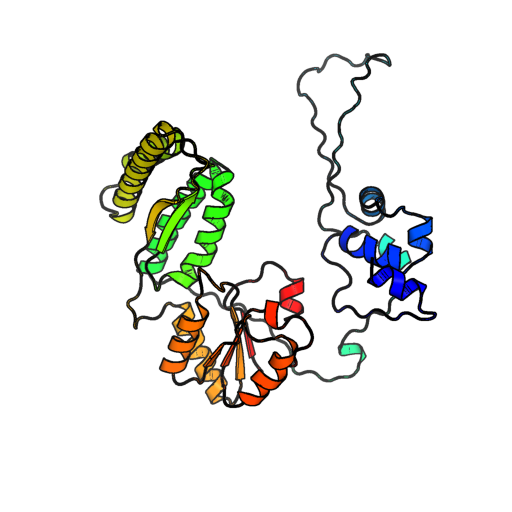 C . ALA A 1 180 ? 22.854 5.391 -15.430 1.00 47.94 180 ALA A C 1
ATOM 1466 O O . ALA A 1 180 ? 23.293 4.568 -16.226 1.00 47.94 180 ALA A O 1
ATOM 1467 N N . SER A 1 181 ? 21.678 5.994 -15.624 1.00 44.66 181 SER A N 1
ATOM 1468 C CA . SER A 1 181 ? 20.772 5.701 -16.724 1.00 44.66 181 SER A CA 1
ATOM 1469 C C . SER A 1 181 ? 20.432 6.896 -17.620 1.00 44.66 181 SER A C 1
ATOM 1471 O O . SER A 1 181 ? 19.769 6.674 -18.621 1.00 44.66 181 SER A O 1
ATOM 1473 N N . VAL A 1 182 ? 20.881 8.128 -17.360 1.00 51.28 182 VAL A N 1
ATOM 1474 C CA . VAL A 1 182 ? 20.375 9.314 -18.085 1.00 51.28 182 VAL A CA 1
ATOM 1475 C C . VAL A 1 182 ? 21.446 9.958 -18.980 1.00 51.28 182 VAL A C 1
ATOM 1477 O O . VAL A 1 182 ? 22.442 10.455 -18.460 1.00 51.28 182 VAL A O 1
ATOM 1480 N N . PRO A 1 183 ? 21.260 10.002 -20.314 1.00 55.72 183 PRO A N 1
ATOM 1481 C CA . PRO A 1 183 ? 22.131 10.763 -21.210 1.00 55.72 183 PRO A CA 1
ATOM 1482 C C . PRO A 1 183 ? 21.987 12.286 -21.001 1.00 55.72 183 PRO A C 1
ATOM 1484 O O . PRO A 1 183 ? 20.881 12.821 -21.021 1.00 55.72 183 PRO A O 1
ATOM 1487 N N . ILE A 1 184 ? 23.110 12.992 -20.829 1.00 58.09 184 ILE A N 1
ATOM 1488 C CA . ILE A 1 184 ? 23.190 14.443 -20.532 1.00 58.09 184 ILE A CA 1
ATOM 1489 C C . ILE A 1 184 ? 22.438 15.298 -21.566 1.00 58.09 184 ILE A C 1
ATOM 1491 O O . ILE A 1 184 ? 21.748 16.252 -21.216 1.00 58.09 184 ILE A O 1
ATOM 1495 N N . ASN A 1 185 ? 22.523 14.916 -22.838 1.00 58.22 185 ASN A N 1
ATOM 1496 C CA . ASN A 1 185 ? 21.848 15.579 -23.952 1.00 58.22 185 ASN A CA 1
ATOM 1497 C C . ASN A 1 185 ? 20.314 15.563 -23.835 1.00 58.22 185 ASN A C 1
ATOM 1499 O O . ASN A 1 185 ? 19.661 16.464 -24.352 1.00 58.22 185 ASN A O 1
ATOM 1503 N N . VAL A 1 186 ? 19.732 14.573 -23.149 1.00 61.25 186 VAL A N 1
ATOM 1504 C CA . VAL A 1 186 ? 18.279 14.499 -22.925 1.00 61.25 186 VAL A CA 1
ATOM 1505 C C . VAL A 1 186 ? 17.840 15.523 -21.877 1.00 61.25 186 VAL A C 1
ATOM 1507 O O . VAL A 1 186 ? 16.810 16.163 -22.064 1.00 61.25 186 VAL A O 1
ATOM 1510 N N . LEU A 1 187 ? 18.633 15.728 -20.818 1.00 59.75 187 LEU A N 1
ATOM 1511 C CA . LEU A 1 187 ? 18.354 16.743 -19.792 1.00 59.75 187 LEU A CA 1
ATOM 1512 C C . LEU A 1 187 ? 18.441 18.162 -20.368 1.00 59.75 187 LEU A C 1
ATOM 1514 O O . LEU A 1 187 ? 17.554 18.976 -20.127 1.00 59.75 187 LEU A O 1
ATOM 1518 N N . GLU A 1 188 ? 19.470 18.446 -21.173 1.00 62.28 188 GLU A N 1
ATOM 1519 C CA . GLU A 1 188 ? 19.635 19.756 -21.817 1.00 62.28 188 GLU A CA 1
ATOM 1520 C C . GLU A 1 188 ? 18.546 20.045 -22.857 1.00 62.28 188 GLU A C 1
ATOM 1522 O O . GLU A 1 188 ? 18.054 21.171 -22.924 1.00 62.28 188 GLU A O 1
ATOM 1527 N N . ALA A 1 189 ? 18.152 19.045 -23.653 1.00 63.59 189 ALA A N 1
ATOM 1528 C CA . ALA A 1 189 ? 17.065 19.193 -24.617 1.00 63.59 189 ALA A CA 1
ATOM 1529 C C . ALA A 1 189 ? 15.726 19.467 -23.917 1.00 63.59 189 ALA A C 1
ATOM 1531 O O . ALA A 1 189 ? 14.997 20.365 -24.330 1.00 63.59 189 ALA A O 1
ATOM 1532 N N . LEU A 1 190 ? 15.434 18.748 -22.826 1.00 61.28 190 LEU A N 1
ATOM 1533 C CA . LEU A 1 190 ? 14.202 18.938 -22.062 1.00 61.28 190 LEU A CA 1
ATOM 1534 C C . LEU A 1 190 ? 14.147 20.322 -21.408 1.00 61.28 190 LEU A C 1
ATOM 1536 O O . LEU A 1 190 ? 13.121 20.988 -21.472 1.00 61.28 190 LEU A O 1
ATOM 1540 N N . ALA A 1 191 ? 15.252 20.775 -20.811 1.00 62.41 191 ALA A N 1
ATOM 1541 C CA . ALA A 1 191 ? 15.303 22.088 -20.178 1.00 62.41 191 ALA A CA 1
ATOM 1542 C C . ALA A 1 191 ? 15.107 23.227 -21.190 1.00 62.41 191 ALA A C 1
ATOM 1544 O O . ALA A 1 191 ? 14.405 24.191 -20.898 1.00 62.41 191 ALA A O 1
ATOM 1545 N N . ARG A 1 192 ? 15.689 23.106 -22.392 1.00 64.44 192 ARG A N 1
ATOM 1546 C CA . ARG A 1 192 ? 15.483 24.067 -23.488 1.00 64.44 192 ARG A CA 1
ATOM 1547 C C . ARG A 1 192 ? 14.031 24.087 -23.951 1.00 64.44 192 ARG A C 1
ATOM 1549 O O . ARG A 1 192 ? 13.449 25.157 -24.044 1.00 64.44 192 ARG A O 1
ATOM 1556 N N . GLU A 1 193 ? 13.432 22.919 -24.154 1.00 62.81 193 GLU A N 1
ATOM 1557 C CA . GLU A 1 193 ? 12.040 22.802 -24.599 1.00 62.81 193 GLU A CA 1
ATOM 1558 C C . GLU A 1 193 ? 11.039 23.294 -23.539 1.00 62.81 193 GLU A C 1
ATOM 1560 O O . GLU A 1 193 ? 10.013 23.876 -23.882 1.00 62.81 193 GLU A O 1
ATOM 1565 N N . MET A 1 194 ? 11.340 23.118 -22.247 1.00 58.41 194 MET A N 1
ATOM 1566 C CA . MET A 1 194 ? 10.540 23.699 -21.163 1.00 58.41 194 MET A CA 1
ATOM 1567 C C . MET A 1 194 ? 10.615 25.230 -21.168 1.00 58.41 194 MET A C 1
ATOM 1569 O O . MET A 1 194 ? 9.577 25.877 -21.068 1.00 58.41 194 MET A O 1
ATOM 1573 N N . LEU A 1 195 ? 11.807 25.808 -21.356 1.00 63.56 195 LEU A N 1
ATOM 1574 C CA . LEU A 1 195 ? 11.996 27.264 -21.448 1.00 63.56 195 LEU A CA 1
ATOM 1575 C C . LEU A 1 195 ? 11.358 27.870 -22.707 1.00 63.56 195 LEU A C 1
ATOM 1577 O O . LEU A 1 195 ? 10.885 29.000 -22.660 1.00 63.56 195 LEU A O 1
ATOM 1581 N N . GLU A 1 196 ? 11.335 27.135 -23.821 1.00 63.50 196 GLU A N 1
ATOM 1582 C CA . GLU A 1 196 ? 10.738 27.579 -25.090 1.00 63.50 196 GLU A CA 1
ATOM 1583 C C . GLU A 1 196 ? 9.202 27.548 -25.072 1.00 63.50 196 GLU A C 1
ATOM 1585 O O . GLU A 1 196 ? 8.568 28.403 -25.687 1.00 63.50 196 GLU A O 1
ATOM 1590 N N . ASN A 1 197 ? 8.598 26.602 -24.345 1.00 56.44 197 ASN A N 1
ATOM 1591 C CA . ASN A 1 197 ? 7.141 26.466 -24.236 1.00 56.44 197 ASN A CA 1
ATOM 1592 C C . ASN A 1 197 ? 6.526 27.248 -23.061 1.00 56.44 197 ASN A C 1
ATOM 1594 O O . ASN A 1 197 ? 5.306 27.219 -22.895 1.00 56.44 197 ASN A O 1
ATOM 1598 N N . THR A 1 198 ? 7.334 27.938 -22.246 1.00 48.09 198 THR A N 1
ATOM 1599 C CA . THR A 1 198 ? 6.827 28.696 -21.095 1.00 48.09 198 THR A CA 1
ATOM 1600 C C . THR A 1 198 ? 6.037 29.915 -21.584 1.00 48.09 198 THR A C 1
ATOM 1602 O O . THR A 1 198 ? 6.609 30.929 -21.990 1.00 48.09 198 THR A O 1
ATOM 1605 N N . THR A 1 199 ? 4.708 29.864 -21.500 1.00 49.59 199 THR A N 1
ATOM 1606 C CA . THR A 1 199 ? 3.905 31.086 -21.398 1.00 49.59 199 THR A CA 1
ATOM 1607 C C . THR A 1 199 ? 4.200 31.689 -20.031 1.00 49.59 199 THR A C 1
ATOM 1609 O O . THR A 1 199 ? 3.835 31.128 -19.005 1.00 49.59 199 THR A O 1
ATOM 1612 N N . THR A 1 200 ? 4.970 32.769 -20.058 1.00 50.22 200 THR A N 1
ATOM 1613 C CA . THR A 1 200 ? 5.428 33.613 -18.951 1.00 50.22 200 THR A CA 1
ATOM 1614 C C . THR A 1 200 ? 4.480 33.585 -17.739 1.00 50.22 200 THR A C 1
ATOM 1616 O O . THR A 1 200 ? 3.312 33.919 -17.895 1.00 50.22 200 THR A O 1
ATOM 1619 N N . GLU A 1 201 ? 5.018 33.235 -16.557 1.00 51.66 201 GLU A N 1
ATOM 1620 C CA . GLU A 1 201 ? 4.424 33.322 -15.196 1.00 51.66 201 GLU A CA 1
ATOM 1621 C C . GLU A 1 201 ? 4.072 32.021 -14.429 1.00 51.66 201 GLU A C 1
ATOM 1623 O O . GLU A 1 201 ? 3.403 32.120 -13.403 1.00 51.66 201 GLU A O 1
ATOM 1628 N N . ASP A 1 202 ? 4.575 30.825 -14.780 1.00 55.47 202 ASP A N 1
ATOM 1629 C CA . ASP A 1 202 ? 4.597 29.701 -13.809 1.00 55.47 202 ASP A CA 1
ATOM 1630 C C . ASP A 1 202 ? 5.993 29.550 -13.148 1.00 55.47 202 ASP A C 1
ATOM 1632 O O . ASP A 1 202 ? 6.955 29.108 -13.799 1.00 55.47 202 ASP A O 1
ATOM 1636 N N . PRO A 1 203 ? 6.154 29.924 -11.857 1.00 60.72 203 PRO A N 1
ATOM 1637 C CA . PRO A 1 203 ? 7.426 29.822 -11.138 1.00 60.72 203 PRO A CA 1
ATOM 1638 C C . PRO A 1 203 ? 7.975 28.392 -11.092 1.00 60.72 203 PRO A C 1
ATOM 1640 O O . PRO A 1 203 ? 9.191 28.200 -11.062 1.00 60.72 203 PRO A O 1
ATOM 1643 N N . LEU A 1 204 ? 7.092 27.387 -11.118 1.00 57.16 204 LEU A N 1
ATOM 1644 C CA . LEU A 1 204 ? 7.453 25.971 -11.035 1.00 57.16 204 LEU A CA 1
ATOM 1645 C C . LEU A 1 204 ? 8.140 25.478 -12.312 1.00 57.16 204 LEU A C 1
ATOM 1647 O O . LEU A 1 204 ? 9.125 24.745 -12.228 1.00 57.16 204 LEU A O 1
ATOM 1651 N N . GLU A 1 205 ? 7.664 25.900 -13.485 1.00 58.28 205 GLU A N 1
ATOM 1652 C CA . GLU A 1 205 ? 8.243 25.502 -14.776 1.00 58.28 205 GLU A CA 1
ATOM 1653 C C . GLU A 1 205 ? 9.617 26.141 -14.994 1.00 58.28 205 GLU A C 1
ATOM 1655 O O . GLU A 1 205 ? 10.570 25.466 -15.394 1.00 58.28 205 GLU A O 1
ATOM 1660 N N . THR A 1 206 ? 9.744 27.422 -14.634 1.00 61.94 206 THR A N 1
ATOM 1661 C CA . THR A 1 206 ? 11.012 28.161 -14.719 1.00 61.94 206 THR A CA 1
ATOM 1662 C C . THR A 1 206 ? 12.053 27.569 -13.769 1.00 61.94 206 THR A C 1
ATOM 1664 O O . THR A 1 206 ? 13.206 27.356 -14.154 1.00 61.94 206 THR A O 1
ATOM 1667 N N . HIS A 1 207 ? 11.648 27.259 -12.534 1.00 61.94 207 HIS A N 1
ATOM 1668 C CA . HIS A 1 207 ? 12.531 26.649 -11.550 1.00 61.94 207 HIS A CA 1
ATOM 1669 C C . HIS A 1 207 ? 12.945 25.232 -11.966 1.00 61.94 207 HIS A C 1
ATOM 1671 O O . HIS A 1 207 ? 14.133 24.920 -11.953 1.00 61.94 207 HIS A O 1
ATOM 1677 N N . ALA A 1 208 ? 12.006 24.406 -12.440 1.00 57.12 208 ALA A N 1
ATOM 1678 C CA . ALA A 1 208 ? 12.305 23.065 -12.940 1.00 57.12 208 ALA A CA 1
ATOM 1679 C C . ALA A 1 208 ? 13.295 23.092 -14.117 1.00 57.12 208 ALA A C 1
ATOM 1681 O O . ALA A 1 208 ? 14.242 22.307 -14.142 1.00 57.12 208 ALA A O 1
ATOM 1682 N N . ALA A 1 209 ? 13.142 24.024 -15.061 1.00 63.28 209 ALA A N 1
ATOM 1683 C CA . ALA A 1 209 ? 14.083 24.166 -16.168 1.00 63.28 209 ALA A CA 1
ATOM 1684 C C . ALA A 1 209 ? 15.497 24.572 -15.706 1.00 63.28 209 ALA A C 1
ATOM 1686 O O . ALA A 1 209 ? 16.491 24.033 -16.201 1.00 63.28 209 ALA A O 1
ATOM 1687 N N . GLN A 1 210 ? 15.606 25.479 -14.729 1.00 65.25 210 GLN A N 1
ATOM 1688 C CA . GLN A 1 210 ? 16.891 25.856 -14.129 1.00 65.25 210 GLN A CA 1
ATOM 1689 C C . GLN A 1 210 ? 17.536 24.684 -13.378 1.00 65.25 210 GLN A C 1
ATOM 1691 O O . GLN A 1 210 ? 18.722 24.414 -13.577 1.00 65.25 210 GLN A O 1
ATOM 1696 N N . THR A 1 211 ? 16.757 23.942 -12.585 1.00 62.41 211 THR A N 1
ATOM 1697 C CA . THR A 1 211 ? 17.227 22.742 -11.882 1.00 62.41 211 THR A CA 1
ATOM 1698 C C . THR A 1 211 ? 17.710 21.676 -12.865 1.00 62.41 211 THR A C 1
ATOM 1700 O O . THR A 1 211 ? 18.761 21.082 -12.644 1.00 62.41 211 THR A O 1
ATOM 1703 N N . LEU A 1 212 ? 17.015 21.468 -13.990 1.00 60.97 212 LEU A N 1
ATOM 1704 C CA . LEU A 1 212 ? 17.430 20.531 -15.041 1.00 60.97 212 LEU A CA 1
ATOM 1705 C C . LEU A 1 212 ? 18.752 20.933 -15.719 1.00 60.97 212 LEU A C 1
ATOM 1707 O O . LEU A 1 212 ? 19.578 20.068 -16.020 1.00 60.97 212 LEU A O 1
ATOM 1711 N N . LEU A 1 213 ? 18.986 22.230 -15.932 1.00 66.56 213 LEU A N 1
ATOM 1712 C CA . LEU A 1 213 ? 20.261 22.739 -16.454 1.00 66.56 213 LEU A CA 1
ATOM 1713 C C . LEU A 1 213 ? 21.404 22.560 -15.449 1.00 66.56 213 LEU A C 1
ATOM 1715 O O . LEU A 1 213 ? 22.513 22.178 -15.827 1.00 66.56 213 LEU A O 1
ATOM 1719 N N . GLU A 1 214 ? 21.150 22.812 -14.166 1.00 64.19 214 GLU A N 1
ATOM 1720 C CA . GLU A 1 214 ? 22.131 22.606 -13.099 1.00 64.19 214 GLU A CA 1
ATOM 1721 C C . GLU A 1 214 ? 22.457 21.117 -12.911 1.00 64.19 214 GLU A C 1
ATOM 1723 O O . GLU A 1 214 ? 23.624 20.728 -12.852 1.00 64.19 214 GLU A O 1
ATOM 1728 N N . ALA A 1 215 ? 21.432 20.268 -12.946 1.00 57.94 215 ALA A N 1
ATOM 1729 C CA . ALA A 1 215 ? 21.524 18.817 -13.008 1.00 57.94 215 ALA A CA 1
ATOM 1730 C C . ALA A 1 215 ? 22.411 18.331 -14.166 1.00 57.94 215 ALA A C 1
ATOM 1732 O O . ALA A 1 215 ? 23.290 17.491 -13.957 1.00 57.94 215 ALA A O 1
ATOM 1733 N N . ALA A 1 216 ? 22.225 18.882 -15.371 1.00 61.31 216 ALA A N 1
ATOM 1734 C CA . ALA A 1 216 ? 23.049 18.570 -16.539 1.00 61.31 216 ALA A CA 1
ATOM 1735 C C . ALA A 1 216 ? 24.518 19.008 -16.362 1.00 61.31 216 ALA A C 1
ATOM 1737 O O . ALA A 1 216 ? 25.433 18.277 -16.746 1.00 61.31 216 ALA A O 1
ATOM 1738 N N . ARG A 1 217 ? 24.773 20.156 -15.719 1.00 65.00 217 ARG A N 1
ATOM 1739 C CA . ARG A 1 217 ? 26.139 20.610 -15.389 1.00 65.00 217 ARG A CA 1
ATOM 1740 C C . ARG A 1 217 ? 26.818 19.711 -14.355 1.00 65.00 217 ARG A C 1
ATOM 1742 O O . ARG A 1 217 ? 27.972 19.319 -14.540 1.00 65.00 217 ARG A O 1
ATOM 1749 N N . LEU A 1 218 ? 26.110 19.349 -13.283 1.00 61.53 218 LEU A N 1
ATOM 1750 C CA . LEU A 1 218 ? 26.614 18.435 -12.252 1.00 61.53 218 LEU A CA 1
ATOM 1751 C C . LEU A 1 218 ? 26.951 17.066 -12.856 1.00 61.53 218 LEU A C 1
ATOM 1753 O O . LEU A 1 218 ? 28.041 16.540 -12.623 1.00 61.53 218 LEU A O 1
ATOM 1757 N N . ALA A 1 219 ? 26.072 16.549 -13.712 1.00 56.66 219 ALA A N 1
ATOM 1758 C CA . ALA A 1 219 ? 26.279 15.348 -14.513 1.00 56.66 219 ALA A CA 1
ATOM 1759 C C . ALA A 1 219 ? 27.561 15.392 -15.370 1.00 56.66 219 ALA A C 1
ATOM 1761 O O . ALA A 1 219 ? 28.369 14.461 -15.322 1.00 56.66 219 ALA A O 1
ATOM 1762 N N . GLN A 1 220 ? 27.794 16.489 -16.106 1.00 60.72 220 GLN A N 1
ATOM 1763 C CA . GLN A 1 220 ? 29.013 16.687 -16.907 1.00 60.72 220 GLN A CA 1
ATOM 1764 C C . GLN A 1 220 ? 30.281 16.665 -16.043 1.00 60.72 220 GLN A C 1
ATOM 1766 O O . GLN A 1 220 ? 31.265 16.011 -16.396 1.00 60.72 220 GLN A O 1
ATOM 1771 N N . SER A 1 221 ? 30.254 17.328 -14.882 1.00 58.88 221 SER A N 1
ATOM 1772 C CA . SER A 1 221 ? 31.401 17.365 -13.966 1.00 58.88 221 SER A CA 1
ATOM 1773 C C . SER A 1 221 ? 31.701 16.010 -13.305 1.00 58.88 221 SER A C 1
ATOM 1775 O O . SER A 1 221 ? 32.869 15.661 -13.122 1.00 58.88 221 SER A O 1
ATOM 1777 N N . ALA A 1 222 ? 30.669 15.215 -12.999 1.00 54.31 222 ALA A N 1
ATOM 1778 C CA . ALA A 1 222 ? 30.809 13.875 -12.432 1.00 54.31 222 ALA A CA 1
ATOM 1779 C C . ALA A 1 222 ? 31.345 12.868 -13.467 1.00 54.31 222 ALA A C 1
ATOM 1781 O O . ALA A 1 222 ? 32.234 12.075 -13.156 1.00 54.31 222 ALA A O 1
ATOM 1782 N N . ALA A 1 223 ? 30.873 12.944 -14.718 1.00 52.59 223 ALA A N 1
ATOM 1783 C CA . ALA A 1 223 ? 31.364 12.114 -15.820 1.00 52.59 223 ALA A CA 1
ATOM 1784 C C . ALA A 1 223 ? 32.857 12.354 -16.122 1.00 52.59 223 ALA A C 1
ATOM 1786 O O . ALA A 1 223 ? 33.583 11.414 -16.453 1.00 52.59 223 ALA A O 1
ATOM 1787 N N . ALA A 1 224 ? 33.339 13.590 -15.949 1.00 56.25 224 ALA A N 1
ATOM 1788 C CA . ALA A 1 224 ? 34.745 13.948 -16.138 1.00 56.25 224 ALA A CA 1
ATOM 1789 C C . ALA A 1 224 ? 35.691 13.362 -15.068 1.00 56.25 224 ALA A C 1
ATOM 1791 O O . ALA A 1 224 ? 36.888 13.235 -15.323 1.00 56.25 224 ALA A O 1
ATOM 1792 N N . ARG A 1 225 ? 35.188 12.981 -13.881 1.00 55.09 225 ARG A N 1
ATOM 1793 C CA . ARG A 1 225 ? 36.027 12.569 -12.738 1.00 55.09 225 ARG A CA 1
ATOM 1794 C C . ARG A 1 225 ? 36.377 11.078 -12.653 1.00 55.09 225 ARG A C 1
ATOM 1796 O O . ARG A 1 225 ? 37.185 10.735 -11.802 1.00 55.09 225 ARG A O 1
ATOM 1803 N N . ARG A 1 226 ? 35.864 10.194 -13.528 1.00 44.88 226 ARG A N 1
ATOM 1804 C CA . ARG A 1 226 ? 36.162 8.731 -13.526 1.00 44.88 226 ARG A CA 1
ATOM 1805 C C . ARG A 1 226 ? 36.192 8.105 -12.110 1.00 44.88 226 ARG A C 1
ATOM 1807 O O . ARG A 1 226 ? 37.020 7.246 -11.815 1.00 44.88 226 ARG A O 1
ATOM 1814 N N . GLU A 1 227 ? 35.289 8.508 -11.223 1.00 41.88 227 GLU A N 1
ATOM 1815 C CA . GLU A 1 227 ? 35.114 7.842 -9.930 1.00 41.88 227 GLU A CA 1
ATOM 1816 C C . GLU A 1 227 ? 34.134 6.671 -10.092 1.00 41.88 227 GLU A C 1
ATOM 1818 O O . GLU A 1 227 ? 33.121 6.785 -10.783 1.00 41.88 227 GLU A O 1
ATOM 1823 N N . LYS A 1 228 ? 34.486 5.516 -9.508 1.00 39.06 228 LYS A N 1
ATOM 1824 C CA . LYS A 1 228 ? 33.703 4.266 -9.503 1.00 39.06 228 LYS A CA 1
ATOM 1825 C C . LYS A 1 228 ? 32.219 4.545 -9.260 1.00 39.06 228 LYS A C 1
ATOM 1827 O O . LYS A 1 228 ? 31.912 5.028 -8.183 1.00 39.06 228 LYS A O 1
ATOM 1832 N N . GLU A 1 229 ? 31.356 4.195 -10.223 1.00 40.59 229 GLU A N 1
ATOM 1833 C CA . GLU A 1 229 ? 29.879 4.123 -10.160 1.00 40.59 229 GLU A CA 1
ATOM 1834 C C . GLU A 1 229 ? 29.226 4.703 -8.891 1.00 40.59 229 GLU A C 1
ATOM 1836 O O . GLU A 1 229 ? 28.546 4.011 -8.131 1.00 40.59 229 GLU A O 1
ATOM 1841 N N . THR A 1 230 ? 29.399 6.001 -8.653 1.00 42.16 230 THR A N 1
ATOM 1842 C CA . THR A 1 230 ? 28.657 6.676 -7.597 1.00 42.16 230 THR A CA 1
ATOM 1843 C C . THR A 1 230 ? 27.282 6.973 -8.178 1.00 42.16 230 THR A C 1
ATOM 1845 O O . THR A 1 230 ? 27.149 7.765 -9.113 1.00 42.16 230 THR A O 1
ATOM 1848 N N . LEU A 1 231 ? 26.245 6.306 -7.668 1.00 48.28 231 LEU A N 1
ATOM 1849 C CA . LEU A 1 231 ? 24.847 6.625 -7.966 1.00 48.28 231 LEU A CA 1
ATOM 1850 C C . LEU A 1 231 ? 24.539 8.033 -7.439 1.00 48.28 231 LEU A C 1
ATOM 1852 O O . LEU A 1 231 ? 24.032 8.200 -6.332 1.00 48.28 231 LEU A O 1
ATOM 1856 N N . VAL A 1 232 ? 24.868 9.059 -8.220 1.00 52.19 232 VAL A N 1
ATOM 1857 C CA . VAL A 1 232 ? 24.498 10.436 -7.901 1.00 52.19 232 VAL A CA 1
ATOM 1858 C C . VAL A 1 232 ? 23.019 10.599 -8.238 1.00 52.19 232 VAL A C 1
ATOM 1860 O O . VAL A 1 232 ? 22.605 10.480 -9.396 1.00 52.19 232 VAL A O 1
ATOM 1863 N N . LYS A 1 233 ? 22.206 10.811 -7.200 1.00 60.78 233 LYS A N 1
ATOM 1864 C CA . LYS A 1 233 ? 20.809 11.224 -7.335 1.00 60.78 233 LYS A CA 1
ATOM 1865 C C . LYS A 1 233 ? 20.802 12.678 -7.776 1.00 60.78 233 LYS A C 1
ATOM 1867 O O . LYS A 1 233 ? 21.174 13.554 -7.002 1.00 60.78 233 LYS A O 1
ATOM 1872 N N . VAL A 1 234 ? 20.405 12.922 -9.015 1.00 65.38 234 VAL A N 1
ATOM 1873 C CA . VAL A 1 234 ? 20.342 14.271 -9.566 1.00 65.38 234 VAL A CA 1
ATOM 1874 C C . VAL A 1 234 ? 18.958 14.844 -9.269 1.00 65.38 234 VAL A C 1
ATOM 1876 O O . VAL A 1 234 ? 17.976 14.238 -9.711 1.00 65.38 234 VAL A O 1
ATOM 1879 N N . PRO A 1 235 ? 18.847 15.949 -8.511 1.00 68.56 235 PRO A N 1
ATOM 1880 C CA . PRO A 1 235 ? 17.564 16.595 -8.272 1.00 68.56 235 PRO A CA 1
ATOM 1881 C C . PRO A 1 235 ? 17.030 17.132 -9.606 1.00 68.56 235 PRO A C 1
ATOM 1883 O O . PRO A 1 235 ? 17.737 17.828 -10.323 1.00 68.56 235 PRO A O 1
ATOM 1886 N N . LEU A 1 236 ? 15.809 16.748 -9.970 1.00 70.94 236 LEU A N 1
ATOM 1887 C CA . LEU A 1 236 ? 15.118 17.191 -11.182 1.00 70.94 236 LEU A CA 1
ATOM 1888 C C . LEU A 1 236 ? 14.157 18.337 -10.884 1.00 70.94 236 LEU A C 1
ATOM 1890 O O . LEU A 1 236 ? 14.110 19.303 -11.632 1.00 70.94 236 LEU A O 1
ATOM 1894 N N . MET A 1 237 ? 13.381 18.211 -9.806 1.00 74.75 237 MET A N 1
ATOM 1895 C CA . MET A 1 237 ? 12.462 19.254 -9.364 1.00 74.75 237 MET A CA 1
ATOM 1896 C C . MET A 1 237 ? 12.207 19.145 -7.855 1.00 74.75 237 MET A C 1
ATOM 1898 O O . MET A 1 237 ? 11.932 18.039 -7.366 1.00 74.75 237 MET A O 1
ATOM 1902 N N . PRO A 1 238 ? 12.297 20.254 -7.105 1.00 80.06 238 PRO A N 1
ATOM 1903 C CA . PRO A 1 238 ? 11.782 20.310 -5.749 1.00 80.06 238 PRO A CA 1
ATOM 1904 C C . PRO A 1 238 ? 10.257 20.420 -5.774 1.00 80.06 238 PRO A C 1
ATOM 1906 O O . PRO A 1 238 ? 9.658 21.022 -6.665 1.00 80.06 238 PRO A O 1
ATOM 1909 N N . LEU A 1 239 ? 9.630 19.802 -4.786 1.00 86.69 239 LEU A N 1
ATOM 1910 C CA . LEU A 1 239 ? 8.196 19.805 -4.565 1.00 86.69 239 LEU A CA 1
ATOM 1911 C C . LEU A 1 239 ? 7.955 20.247 -3.127 1.00 86.69 239 LEU A C 1
ATOM 1913 O O . LEU A 1 239 ? 8.031 19.440 -2.199 1.00 86.69 239 LEU A O 1
ATOM 1917 N N . GLU A 1 240 ? 7.669 21.529 -2.956 1.00 88.12 240 GLU A N 1
ATOM 1918 C CA . GLU A 1 240 ? 7.381 22.125 -1.652 1.00 88.12 240 GLU A CA 1
ATOM 1919 C C . GLU A 1 240 ? 6.102 21.545 -1.046 1.00 88.12 240 GLU A C 1
ATOM 1921 O O . GLU A 1 240 ? 5.176 21.157 -1.771 1.00 88.12 240 GLU A O 1
ATOM 1926 N N . ALA A 1 241 ? 6.046 21.480 0.280 1.00 90.12 241 ALA A N 1
ATOM 1927 C CA . ALA A 1 241 ? 4.848 21.118 1.014 1.00 90.12 241 ALA A CA 1
ATOM 1928 C C . ALA A 1 241 ? 3.685 22.039 0.611 1.00 90.12 241 ALA A C 1
ATOM 1930 O O . ALA A 1 241 ? 3.790 23.263 0.600 1.00 90.12 241 ALA A O 1
ATOM 1931 N N . VAL A 1 242 ? 2.561 21.430 0.248 1.00 89.56 242 VAL A N 1
ATOM 1932 C CA . VAL A 1 242 ? 1.350 22.135 -0.190 1.00 89.56 242 VAL A CA 1
ATOM 1933 C C . VAL A 1 242 ? 0.514 22.600 1.001 1.00 89.56 242 VAL A C 1
ATOM 1935 O O . VAL A 1 242 ? -0.262 23.549 0.891 1.00 89.56 242 VAL A O 1
ATOM 1938 N N . VAL A 1 243 ? 0.669 21.915 2.130 1.00 88.38 243 VAL A N 1
ATOM 1939 C CA . VAL A 1 243 ? 0.049 22.247 3.409 1.00 88.38 243 VAL A CA 1
ATOM 1940 C C . VAL A 1 243 ? 1.141 22.495 4.440 1.00 88.38 243 VAL A C 1
ATOM 1942 O O . VAL A 1 243 ? 2.236 21.938 4.348 1.00 88.38 243 VAL A O 1
ATOM 1945 N N . ASP A 1 244 ? 0.840 23.338 5.419 1.00 83.00 244 ASP A N 1
ATOM 1946 C CA . ASP A 1 244 ? 1.681 23.527 6.591 1.00 83.00 244 ASP A CA 1
ATOM 1947 C C . ASP A 1 244 ? 1.605 22.304 7.525 1.00 83.00 244 ASP A C 1
ATOM 1949 O O . ASP A 1 244 ? 0.880 21.336 7.287 1.00 83.00 244 ASP A O 1
ATOM 1953 N N . GLN A 1 245 ? 2.364 22.330 8.622 1.00 73.25 245 GLN A N 1
ATOM 1954 C CA . GLN A 1 245 ? 2.441 21.194 9.550 1.00 73.25 245 GLN A CA 1
ATOM 1955 C C . GLN A 1 245 ? 1.076 20.812 10.152 1.00 73.25 245 GLN A C 1
ATOM 1957 O O . GLN A 1 245 ? 0.874 19.644 10.495 1.00 73.25 245 GLN A O 1
ATOM 1962 N N . PHE A 1 246 ? 0.143 21.765 10.245 1.00 77.44 246 PHE A N 1
ATOM 1963 C CA . PHE A 1 246 ? -1.196 21.580 10.814 1.00 77.44 246 PHE A CA 1
ATOM 1964 C C . PHE A 1 246 ? -2.302 21.437 9.763 1.00 77.44 246 PHE A C 1
ATOM 1966 O O . PHE A 1 246 ? -3.379 20.933 10.081 1.00 77.44 246 PHE A O 1
ATOM 1973 N N . GLY A 1 247 ? -2.058 21.861 8.526 1.00 85.81 247 GLY A N 1
ATOM 1974 C CA . GLY A 1 247 ? -2.990 21.731 7.420 1.00 85.81 247 GLY A CA 1
ATOM 1975 C C . GLY A 1 247 ? -3.168 20.276 7.019 1.00 85.81 247 GLY A C 1
ATOM 1976 O O . GLY A 1 247 ? -2.251 19.466 7.139 1.00 85.81 247 GLY A O 1
ATOM 1977 N N . LEU A 1 248 ? -4.366 19.939 6.553 1.00 91.44 248 LEU A N 1
ATOM 1978 C CA . LEU A 1 248 ? -4.742 18.581 6.177 1.00 91.44 248 LEU A CA 1
ATOM 1979 C C . LEU A 1 248 ? -4.894 18.479 4.665 1.00 91.44 248 LEU A C 1
ATOM 1981 O O . LEU A 1 248 ? -5.538 19.321 4.041 1.00 91.44 248 LEU A O 1
ATOM 1985 N N . LEU A 1 249 ? -4.360 17.411 4.080 1.00 93.25 249 LEU A N 1
ATOM 1986 C CA . LEU A 1 249 ? -4.664 17.051 2.697 1.00 93.25 249 LEU A CA 1
ATOM 1987 C C . LEU A 1 249 ? -6.127 16.572 2.579 1.00 93.25 249 LEU A C 1
ATOM 1989 O O . LEU A 1 249 ? -6.669 16.033 3.547 1.00 93.25 249 LEU A O 1
ATOM 1993 N N . PRO A 1 250 ? -6.767 16.650 1.396 1.00 93.50 250 PRO A N 1
ATOM 1994 C CA . PRO A 1 250 ? -8.153 16.198 1.209 1.00 93.50 250 PRO A CA 1
ATOM 1995 C C . PRO A 1 250 ? -8.418 14.774 1.716 1.00 93.50 250 PRO A C 1
ATOM 1997 O O . PRO A 1 250 ? -9.409 14.515 2.399 1.00 93.50 250 PRO A O 1
ATOM 2000 N N . LYS A 1 251 ? -7.478 13.855 1.463 1.00 93.56 251 LYS A N 1
ATOM 2001 C CA . LYS A 1 251 ? -7.542 12.470 1.952 1.00 93.56 251 LYS A CA 1
ATOM 2002 C C . LYS A 1 251 ? -7.409 12.357 3.470 1.00 93.56 251 LYS A C 1
ATOM 2004 O O . LYS A 1 251 ? -8.087 11.530 4.071 1.00 93.56 251 LYS A O 1
ATOM 2009 N N . GLU A 1 252 ? -6.559 13.177 4.084 1.00 94.69 252 GLU A N 1
ATOM 2010 C CA . GLU A 1 252 ? -6.364 13.227 5.539 1.00 94.69 252 GLU A CA 1
ATOM 2011 C C . GLU A 1 252 ? -7.625 13.764 6.237 1.00 94.69 252 GLU A C 1
ATOM 2013 O O . GLU A 1 252 ? -8.088 13.186 7.224 1.00 94.69 252 GLU A O 1
ATOM 2018 N N . SER A 1 253 ? -8.224 14.820 5.679 1.00 94.50 253 SER A N 1
ATOM 2019 C CA . SER A 1 253 ? -9.491 15.399 6.136 1.00 94.50 253 SER A CA 1
ATOM 2020 C C . SER A 1 253 ? -10.641 14.401 6.036 1.00 94.50 253 SER A C 1
ATOM 2022 O O . SER A 1 253 ? -11.386 14.213 7.001 1.00 94.50 253 SER A O 1
ATOM 2024 N N . TRP A 1 254 ? -10.767 13.721 4.893 1.00 95.81 254 TRP A N 1
ATOM 2025 C CA . TRP A 1 254 ? -11.788 12.697 4.697 1.00 95.81 254 TRP A CA 1
ATOM 2026 C C . TRP A 1 254 ? -11.615 11.532 5.677 1.00 95.81 254 TRP A C 1
ATOM 2028 O O . TRP A 1 254 ? -12.565 11.184 6.378 1.00 95.81 254 TRP A O 1
ATOM 2038 N N . LEU A 1 255 ? -10.397 10.985 5.791 1.00 95.94 255 LEU A N 1
ATOM 2039 C CA . LEU A 1 255 ? -10.101 9.868 6.691 1.00 95.94 255 LEU A CA 1
ATOM 2040 C C . LEU A 1 255 ? -10.413 10.227 8.149 1.00 95.94 255 LEU A C 1
ATOM 2042 O O . LEU A 1 255 ? -11.017 9.434 8.866 1.00 95.94 255 LEU A O 1
ATOM 2046 N N . SER A 1 256 ? -10.051 11.438 8.577 1.00 95.31 256 SER A N 1
ATOM 2047 C CA . SER A 1 256 ? -10.334 11.928 9.929 1.00 95.31 256 SER A CA 1
ATOM 2048 C C . SER A 1 256 ? -11.830 11.982 10.211 1.00 95.31 256 SER A C 1
ATOM 2050 O O . SER A 1 256 ? -12.294 11.449 11.219 1.00 95.31 256 SER A O 1
ATOM 2052 N N . SER A 1 257 ? -12.601 12.602 9.315 1.00 95.62 257 SER A N 1
ATOM 2053 C CA . SER A 1 257 ? -14.058 12.698 9.446 1.00 95.62 257 SER A CA 1
ATOM 2054 C C . SER A 1 257 ? -14.723 11.320 9.436 1.00 95.62 257 SER A C 1
ATOM 2056 O O . SER A 1 257 ? -15.617 11.064 10.243 1.00 95.62 257 SER A O 1
ATOM 2058 N N . PHE A 1 258 ? -14.253 10.417 8.575 1.00 96.12 258 PHE A N 1
ATOM 2059 C CA . PHE A 1 258 ? -14.759 9.054 8.467 1.00 96.12 258 PHE A CA 1
ATOM 2060 C C . PHE A 1 258 ? -14.506 8.240 9.743 1.00 96.12 258 PHE A C 1
ATOM 2062 O O . PHE A 1 258 ? -15.445 7.714 10.340 1.00 96.12 258 PHE A O 1
ATOM 2069 N N . CYS A 1 259 ? -13.262 8.207 10.230 1.00 96.12 259 CYS A N 1
ATOM 2070 C CA . CYS A 1 259 ? -12.905 7.482 11.450 1.00 96.12 259 CYS A CA 1
ATOM 2071 C C . CYS A 1 259 ? -13.629 8.035 12.689 1.00 96.12 259 CYS A C 1
ATOM 2073 O O . CYS A 1 259 ? -14.038 7.263 13.555 1.00 96.12 259 CYS A O 1
ATOM 2075 N N . LYS A 1 260 ? -13.847 9.357 12.774 1.00 95.94 260 LYS A N 1
ATOM 2076 C CA . LYS A 1 260 ? -14.676 9.948 13.840 1.00 95.94 260 LYS A CA 1
ATOM 2077 C C . LYS A 1 260 ? -16.120 9.460 13.787 1.00 95.94 260 LYS A C 1
ATOM 2079 O O . LYS A 1 260 ? -16.694 9.164 14.834 1.00 95.94 260 LYS A O 1
ATOM 2084 N N . ALA A 1 261 ? -16.710 9.401 12.595 1.00 95.50 261 ALA A N 1
ATOM 2085 C CA . ALA A 1 261 ? -18.084 8.943 12.420 1.00 95.50 261 ALA A CA 1
ATOM 2086 C C . ALA A 1 261 ? -18.238 7.461 12.799 1.00 95.50 261 ALA A C 1
ATOM 2088 O O . ALA A 1 261 ? -19.201 7.101 13.475 1.00 95.50 261 ALA A O 1
ATOM 2089 N N . GLU A 1 262 ? -17.271 6.617 12.434 1.00 95.12 262 GLU A N 1
ATOM 2090 C CA . GLU A 1 262 ? -17.263 5.202 12.820 1.00 95.12 262 GLU A CA 1
ATOM 2091 C C . GLU A 1 262 ? -17.074 5.021 14.330 1.00 95.12 262 GLU A C 1
ATOM 2093 O O . GLU A 1 262 ? -17.847 4.294 14.960 1.00 95.12 262 GLU A O 1
ATOM 2098 N N . LYS A 1 263 ? -16.155 5.774 14.947 1.00 94.38 263 LYS A N 1
ATOM 2099 C CA . LYS A 1 263 ? -15.996 5.803 16.407 1.00 94.38 263 LYS A CA 1
ATOM 2100 C C . LYS A 1 263 ? -17.290 6.201 17.119 1.00 94.38 263 LYS A C 1
ATOM 2102 O O . LYS A 1 263 ? -17.669 5.569 18.100 1.00 94.38 263 LYS A O 1
ATOM 2107 N N . ALA A 1 264 ? -17.998 7.219 16.625 1.00 94.88 264 ALA A N 1
ATOM 2108 C CA . ALA A 1 264 ? -19.273 7.657 17.203 1.00 94.88 264 ALA A CA 1
ATOM 2109 C C . ALA A 1 264 ? -20.365 6.570 17.145 1.00 94.88 264 ALA A C 1
ATOM 2111 O O . ALA A 1 264 ? -21.295 6.586 17.948 1.00 9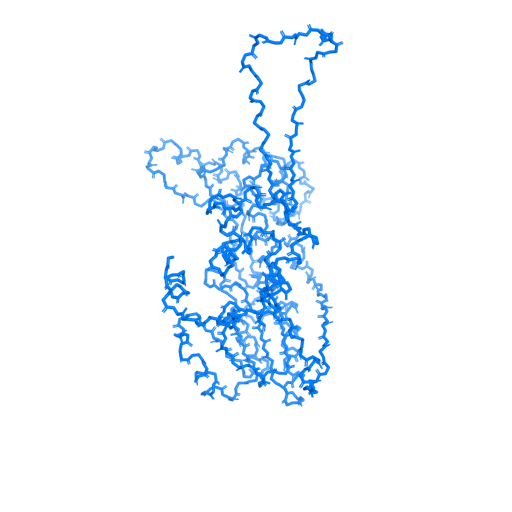4.88 264 ALA A O 1
ATOM 2112 N N . ARG A 1 265 ? -20.237 5.606 16.225 1.00 94.62 265 ARG A N 1
ATOM 2113 C CA . ARG A 1 265 ? -21.101 4.420 16.108 1.00 94.62 265 ARG A CA 1
ATOM 2114 C C . ARG A 1 265 ? -20.590 3.218 16.913 1.00 94.62 265 ARG A C 1
ATOM 2116 O O . ARG A 1 265 ? -21.183 2.147 16.822 1.00 94.62 265 ARG A O 1
ATOM 2123 N N . GLY A 1 266 ? -19.495 3.367 17.661 1.00 92.75 266 GLY A N 1
ATOM 2124 C CA . GLY A 1 266 ? -18.848 2.280 18.398 1.00 92.75 266 GLY A CA 1
ATOM 2125 C C . GLY A 1 266 ? -18.101 1.281 17.509 1.00 92.75 266 GLY A C 1
ATOM 2126 O O . GLY A 1 266 ? -17.866 0.154 17.935 1.00 92.75 266 GLY A O 1
ATOM 2127 N N . ARG A 1 267 ? -17.751 1.660 16.272 1.00 93.31 267 ARG A N 1
ATOM 2128 C CA . ARG A 1 267 ? -17.037 0.803 15.316 1.00 93.31 267 ARG A CA 1
ATOM 2129 C C . ARG A 1 267 ? -15.556 1.148 15.268 1.00 93.31 267 ARG A C 1
ATOM 2131 O O . ARG A 1 267 ? -15.176 2.316 15.328 1.00 93.31 267 ARG A O 1
ATOM 2138 N N . ARG A 1 268 ? -14.727 0.118 15.098 1.00 94.25 268 ARG A N 1
ATOM 2139 C CA . ARG A 1 268 ? -13.279 0.258 14.894 1.00 94.25 268 ARG A CA 1
ATOM 2140 C C . ARG A 1 268 ? -12.926 0.189 13.417 1.00 94.25 268 ARG A C 1
ATOM 2142 O O . ARG A 1 268 ? -13.522 -0.600 12.679 1.00 94.25 268 ARG A O 1
ATOM 2149 N N . THR A 1 269 ? -11.943 0.987 13.009 1.00 95.50 269 THR A N 1
ATOM 2150 C CA . THR A 1 269 ? -11.524 1.100 11.604 1.00 95.50 269 THR A CA 1
ATOM 2151 C C . THR A 1 269 ? -10.105 0.575 11.402 1.00 95.50 269 THR A C 1
ATOM 2153 O O . THR A 1 269 ? -9.188 0.924 12.140 1.00 95.50 269 THR A O 1
ATOM 2156 N N . LEU A 1 270 ? -9.904 -0.246 10.378 1.00 94.50 270 LEU A N 1
ATOM 2157 C CA . LEU A 1 270 ? -8.596 -0.702 9.924 1.00 94.50 270 LEU A CA 1
ATOM 2158 C C . LEU A 1 270 ? -8.172 0.119 8.707 1.00 94.50 270 LEU A C 1
ATOM 2160 O O . LEU A 1 270 ? -8.904 0.192 7.725 1.00 94.50 270 LEU A O 1
ATOM 2164 N N . VAL A 1 271 ? -6.998 0.741 8.754 1.00 94.81 271 VAL A N 1
ATOM 2165 C CA . VAL A 1 271 ? -6.480 1.590 7.677 1.00 94.81 271 VAL A CA 1
ATOM 2166 C C . VAL A 1 271 ? -5.238 0.950 7.073 1.00 94.81 271 VAL A C 1
ATOM 2168 O O . VAL A 1 271 ? -4.199 0.821 7.726 1.00 94.81 271 VAL A O 1
ATOM 2171 N N . TYR A 1 272 ? -5.331 0.583 5.798 1.00 92.38 272 TYR A N 1
ATOM 2172 C CA . TYR A 1 272 ? -4.223 0.006 5.051 1.00 92.38 272 TYR A CA 1
ATOM 2173 C C . TYR A 1 272 ? -3.397 1.058 4.322 1.00 92.38 272 TYR A C 1
ATOM 2175 O O . TYR A 1 272 ? -3.907 1.828 3.504 1.00 92.38 272 TYR A O 1
ATOM 2183 N N . VAL A 1 273 ? -2.090 1.029 4.586 1.00 90.19 273 VAL A N 1
ATOM 2184 C CA . VAL A 1 273 ? -1.087 1.935 4.016 1.00 90.19 273 VAL A CA 1
ATOM 2185 C C . VAL A 1 273 ? 0.056 1.119 3.420 1.00 90.19 273 VAL A C 1
ATOM 2187 O O . VAL A 1 273 ? 0.595 0.217 4.055 1.00 90.19 273 VAL A O 1
ATOM 2190 N N . ARG A 1 274 ? 0.457 1.416 2.185 1.00 84.31 274 ARG A N 1
ATOM 2191 C CA . ARG A 1 274 ? 1.477 0.648 1.460 1.00 84.31 274 ARG A CA 1
ATOM 2192 C C . ARG A 1 274 ? 2.867 1.268 1.587 1.00 84.31 274 ARG A C 1
ATOM 2194 O O . ARG A 1 274 ? 3.857 0.534 1.627 1.00 84.31 274 ARG A O 1
ATOM 2201 N N . GLN A 1 275 ? 2.953 2.596 1.589 1.00 69.19 275 GLN A N 1
ATOM 2202 C CA . GLN A 1 275 ? 4.197 3.347 1.701 1.00 69.19 275 GLN A CA 1
ATOM 2203 C C . GLN A 1 275 ? 4.720 3.302 3.134 1.00 69.19 275 GLN A C 1
ATOM 2205 O O . GLN A 1 275 ? 4.287 4.052 4.000 1.00 69.19 275 GLN A O 1
ATOM 2210 N N . THR A 1 276 ? 5.682 2.412 3.356 1.00 64.06 276 THR A N 1
ATOM 2211 C CA . THR A 1 276 ? 6.364 2.227 4.642 1.00 64.06 276 THR A CA 1
ATOM 2212 C C . THR A 1 276 ? 7.868 2.437 4.463 1.00 64.06 276 THR A C 1
ATOM 2214 O O . THR A 1 276 ? 8.418 2.023 3.435 1.00 64.06 276 THR A O 1
ATOM 2217 N N . GLY A 1 277 ? 8.558 3.031 5.440 1.00 69.50 277 GLY A N 1
ATOM 2218 C CA . GLY A 1 277 ? 10.017 3.217 5.398 1.00 69.50 277 GLY A CA 1
ATOM 2219 C C . GLY A 1 277 ? 10.463 4.582 4.858 1.00 69.50 277 GLY A C 1
ATOM 2220 O O . GLY A 1 277 ? 10.246 5.600 5.497 1.00 69.50 277 GLY A O 1
ATOM 2221 N N . THR A 1 278 ? 11.132 4.650 3.698 1.00 61.72 278 THR A N 1
ATOM 2222 C CA . THR A 1 278 ? 11.725 5.924 3.215 1.00 61.72 278 THR A CA 1
ATOM 2223 C C . THR A 1 278 ? 10.698 6.980 2.811 1.00 61.72 278 THR A C 1
ATOM 2225 O O . THR A 1 278 ? 11.028 8.162 2.761 1.00 61.72 278 THR A O 1
ATOM 2228 N N . ARG A 1 279 ? 9.465 6.561 2.511 1.00 71.31 279 ARG A N 1
ATOM 2229 C CA . ARG A 1 279 ? 8.322 7.443 2.253 1.00 71.31 279 ARG A CA 1
ATOM 2230 C C . ARG A 1 279 ? 7.187 7.163 3.229 1.00 71.31 279 ARG A C 1
ATOM 2232 O O . ARG A 1 279 ? 6.034 7.138 2.823 1.00 71.31 279 ARG A O 1
ATOM 2239 N N . ASP A 1 280 ? 7.520 6.918 4.491 1.00 82.88 280 ASP A N 1
ATOM 2240 C CA . ASP A 1 280 ? 6.509 6.631 5.501 1.00 82.88 280 ASP A CA 1
ATOM 2241 C C . ASP A 1 280 ? 5.494 7.775 5.621 1.00 82.88 280 ASP A C 1
ATOM 2243 O O . ASP A 1 280 ? 5.869 8.955 5.610 1.00 82.88 280 ASP A O 1
ATOM 2247 N N . ILE A 1 281 ? 4.220 7.401 5.697 1.00 88.56 281 ILE A N 1
ATOM 2248 C CA . ILE A 1 281 ? 3.093 8.297 5.977 1.00 88.56 281 ILE A CA 1
ATOM 2249 C C . ILE A 1 281 ? 2.298 7.835 7.206 1.00 88.56 281 ILE A C 1
ATOM 2251 O O . ILE A 1 281 ? 1.356 8.515 7.601 1.00 88.56 281 ILE A O 1
ATOM 2255 N N . GLN A 1 282 ? 2.652 6.699 7.818 1.00 91.12 282 GLN A N 1
ATOM 2256 C CA . GLN A 1 282 ? 1.901 6.114 8.927 1.00 91.12 282 GLN A CA 1
ATOM 2257 C C . GLN A 1 282 ? 1.915 7.043 10.149 1.00 91.12 282 GLN A C 1
ATOM 2259 O O . GLN A 1 282 ? 0.847 7.369 10.660 1.00 91.12 282 GLN A O 1
ATOM 2264 N N . ASP A 1 283 ? 3.084 7.579 10.523 1.00 90.44 283 ASP A N 1
ATOM 2265 C CA . ASP A 1 283 ? 3.219 8.554 11.621 1.00 90.44 283 ASP A CA 1
ATOM 2266 C C . ASP A 1 283 ? 2.374 9.816 11.391 1.00 90.44 283 ASP A C 1
ATOM 2268 O O . ASP A 1 283 ? 1.742 10.347 12.307 1.00 90.44 283 ASP A O 1
ATOM 2272 N N . ARG A 1 284 ? 2.340 10.309 10.146 1.00 91.81 284 ARG A N 1
ATOM 2273 C CA . ARG A 1 284 ? 1.533 11.474 9.764 1.00 91.81 284 ARG A CA 1
ATOM 2274 C C . ARG A 1 284 ? 0.047 11.181 9.961 1.00 91.81 284 ARG A C 1
ATOM 2276 O O . ARG A 1 284 ? -0.638 11.973 10.603 1.00 91.81 284 ARG A O 1
ATOM 2283 N N . LEU A 1 285 ? -0.432 10.046 9.454 1.00 93.19 285 LEU A N 1
ATOM 2284 C CA . LEU A 1 285 ? -1.831 9.638 9.580 1.00 93.19 285 LEU A CA 1
ATOM 2285 C C . LEU A 1 285 ? -2.225 9.377 11.038 1.00 93.19 285 LEU A C 1
ATOM 2287 O O . LEU A 1 285 ? -3.309 9.779 11.454 1.00 93.19 285 LEU A O 1
ATOM 2291 N N . GLU A 1 286 ? -1.345 8.767 11.831 1.00 94.44 286 GLU A N 1
ATOM 2292 C CA . GLU A 1 286 ? -1.569 8.558 13.262 1.00 94.44 286 GLU A CA 1
ATOM 2293 C C . GLU A 1 286 ? -1.748 9.896 13.993 1.00 94.44 286 GLU A C 1
ATOM 2295 O O . GLU A 1 286 ? -2.704 10.066 14.751 1.00 94.44 286 GLU A O 1
ATOM 2300 N N . ASN A 1 287 ? -0.884 10.876 13.713 1.00 93.00 287 ASN A N 1
ATOM 2301 C CA . ASN A 1 287 ? -0.982 12.216 14.294 1.00 93.00 287 ASN A CA 1
ATOM 2302 C C . ASN A 1 287 ? -2.263 12.943 13.872 1.00 93.00 287 ASN A C 1
ATOM 2304 O O . ASN A 1 287 ? -2.950 13.506 14.724 1.00 93.00 287 ASN A O 1
ATOM 2308 N N . VAL A 1 288 ? -2.609 12.893 12.584 1.00 93.75 288 VAL A N 1
ATOM 2309 C CA . VAL A 1 288 ? -3.845 13.478 12.044 1.00 93.75 288 VAL A CA 1
ATOM 2310 C C . VAL A 1 288 ? -5.073 12.892 12.749 1.00 93.75 288 VAL A C 1
ATOM 2312 O O . VAL A 1 288 ? -5.924 13.632 13.246 1.00 93.75 288 VAL A O 1
ATOM 2315 N N . LEU A 1 289 ? -5.146 11.565 12.881 1.00 94.81 289 LEU A N 1
ATOM 2316 C CA . LEU A 1 289 ? -6.265 10.893 13.541 1.00 94.81 289 LEU A CA 1
ATOM 2317 C C . LEU A 1 289 ? -6.340 11.218 15.039 1.00 94.81 289 LEU A C 1
ATOM 2319 O O . LEU A 1 289 ? -7.433 11.499 15.542 1.00 94.81 289 LEU A O 1
ATOM 2323 N N . LYS A 1 290 ? -5.198 11.270 15.735 1.00 94.12 290 LYS A N 1
ATOM 2324 C CA . LYS A 1 290 ? -5.128 11.661 17.152 1.00 94.12 290 LYS A CA 1
ATOM 2325 C C . LYS A 1 290 ? -5.586 13.096 17.384 1.00 94.12 290 LYS A C 1
ATOM 2327 O O . LYS A 1 290 ? -6.406 13.326 18.270 1.00 94.12 290 LYS A O 1
ATOM 2332 N N . GLN A 1 291 ? -5.137 14.046 16.562 1.00 91.12 291 GLN A N 1
ATOM 2333 C CA . GLN A 1 291 ? -5.599 15.443 16.606 1.00 91.12 291 GLN A CA 1
ATOM 2334 C C . GLN A 1 291 ? -7.105 15.555 16.360 1.00 91.12 291 GLN A C 1
ATOM 2336 O O . GLN A 1 291 ? -7.782 16.435 16.886 1.00 91.12 291 GLN A O 1
ATOM 2341 N N . SER A 1 292 ? -7.650 14.619 15.590 1.00 90.56 292 SER A N 1
ATOM 2342 C CA . SER A 1 292 ? -9.071 14.528 15.315 1.00 90.56 292 SER A CA 1
ATOM 2343 C C . SER A 1 292 ? -9.892 13.989 16.518 1.00 90.56 292 SER A C 1
ATOM 2345 O O . SER A 1 292 ? -11.116 14.130 16.534 1.00 90.56 292 SER A O 1
ATOM 2347 N N . GLY A 1 293 ? -9.250 13.443 17.559 1.00 91.25 293 GLY A N 1
ATOM 2348 C CA . GLY A 1 293 ? -9.906 12.866 18.744 1.00 91.25 293 GLY A CA 1
ATOM 2349 C C . GLY A 1 293 ? -10.128 11.348 18.666 1.00 91.25 293 GLY A C 1
ATOM 2350 O O . GLY A 1 293 ? -10.904 10.779 19.444 1.00 91.25 293 GLY A O 1
ATOM 2351 N N . VAL A 1 294 ? -9.461 10.681 17.724 1.00 94.50 294 VAL A N 1
ATOM 2352 C CA . VAL A 1 294 ? -9.528 9.233 17.500 1.00 94.50 294 VAL A CA 1
ATOM 2353 C C . VAL A 1 294 ? -8.237 8.587 18.009 1.00 94.50 294 VAL A C 1
ATOM 2355 O O . VAL A 1 294 ? -7.146 9.071 17.719 1.00 94.50 294 VAL A O 1
ATOM 2358 N N . GLN A 1 295 ? -8.338 7.503 18.781 1.00 94.12 295 GLN A N 1
ATOM 2359 C CA . GLN A 1 295 ? -7.170 6.765 19.262 1.00 94.12 295 GLN A CA 1
ATOM 2360 C C . GLN A 1 295 ? -6.641 5.878 18.133 1.00 94.12 295 GLN A C 1
ATOM 2362 O O . GLN A 1 295 ? -7.166 4.793 17.887 1.00 94.12 295 GLN A O 1
ATOM 2367 N N . ALA A 1 296 ? -5.627 6.366 17.422 1.00 95.44 296 ALA A N 1
ATOM 2368 C CA . ALA A 1 296 ? -4.962 5.630 16.355 1.00 95.44 296 ALA A CA 1
ATOM 2369 C C . ALA A 1 296 ? -3.647 5.012 16.842 1.00 95.44 296 ALA A C 1
ATOM 2371 O O . ALA A 1 296 ? -2.885 5.661 17.564 1.00 95.44 296 ALA A O 1
ATOM 2372 N N . ILE A 1 297 ? -3.381 3.782 16.406 1.00 94.31 297 ILE A N 1
ATOM 2373 C CA . ILE A 1 297 ? -2.120 3.068 16.625 1.00 94.31 297 ILE A CA 1
ATOM 2374 C C . ILE A 1 297 ? -1.579 2.544 15.297 1.00 94.31 297 ILE A C 1
ATOM 2376 O O . ILE A 1 297 ? -2.350 2.186 14.403 1.00 94.31 297 ILE A O 1
ATOM 2380 N N . THR A 1 298 ? -0.259 2.424 15.193 1.00 93.06 298 THR A N 1
ATOM 2381 C CA . THR A 1 298 ? 0.394 1.873 14.004 1.00 93.06 298 THR A CA 1
ATOM 2382 C C . THR A 1 298 ? 1.084 0.543 14.295 1.00 93.06 298 THR A C 1
ATOM 2384 O O . THR A 1 298 ? 1.969 0.455 15.147 1.00 93.06 298 THR A O 1
ATOM 2387 N N . LEU A 1 299 ? 0.739 -0.497 13.530 1.00 90.44 299 LEU A N 1
ATOM 2388 C CA . LEU A 1 299 ? 1.462 -1.769 13.539 1.00 90.44 299 LEU A CA 1
ATOM 2389 C C . LEU A 1 299 ? 2.604 -1.736 12.518 1.00 90.44 299 LEU A C 1
ATOM 2391 O O . LEU A 1 299 ? 2.394 -1.877 11.308 1.00 90.44 299 LEU A O 1
ATOM 2395 N N . TYR A 1 300 ? 3.824 -1.602 13.034 1.00 87.06 300 TYR A N 1
ATOM 2396 C CA . TYR A 1 300 ? 5.057 -1.595 12.252 1.00 87.06 300 TYR A CA 1
ATOM 2397 C C . TYR A 1 300 ? 5.569 -3.000 11.915 1.00 87.06 300 TYR A C 1
ATOM 2399 O O . TYR A 1 300 ? 5.402 -3.962 12.667 1.00 87.06 300 TYR A O 1
ATOM 2407 N N . GLY A 1 301 ? 6.305 -3.107 10.804 1.00 83.12 301 GLY A N 1
ATOM 2408 C CA . GLY A 1 301 ? 6.951 -4.358 10.391 1.00 83.12 301 GLY A CA 1
ATOM 2409 C C . GLY A 1 301 ? 8.043 -4.857 11.345 1.00 83.12 301 GLY A C 1
ATOM 2410 O O . GLY A 1 301 ? 8.388 -6.038 11.302 1.00 83.12 301 GLY A O 1
ATOM 2411 N N . SER A 1 302 ? 8.551 -3.988 12.226 1.00 84.44 302 SER A N 1
ATOM 2412 C CA . SER A 1 302 ? 9.492 -4.329 13.301 1.00 84.44 302 SER A CA 1
ATOM 2413 C C . SER A 1 302 ? 8.881 -5.249 14.364 1.00 84.44 302 SER A C 1
ATOM 2415 O O . SER A 1 302 ? 9.612 -5.966 15.050 1.00 84.44 302 SER A O 1
ATOM 2417 N N . VAL A 1 303 ? 7.549 -5.281 14.488 1.00 84.75 303 VAL A N 1
ATOM 2418 C CA . VAL A 1 303 ? 6.858 -6.182 15.412 1.00 84.75 303 VAL A CA 1
ATOM 2419 C C . VAL A 1 303 ? 6.923 -7.612 14.873 1.00 84.75 303 VAL A C 1
ATOM 2421 O O . VAL A 1 303 ? 6.458 -7.918 13.767 1.00 84.75 303 VAL A O 1
ATOM 2424 N N . ASN A 1 304 ? 7.505 -8.503 15.683 1.00 83.62 304 ASN A N 1
ATOM 2425 C CA . ASN A 1 304 ? 7.670 -9.916 15.353 1.00 83.62 304 ASN A CA 1
ATOM 2426 C C . ASN A 1 304 ? 6.306 -10.558 15.027 1.00 83.62 304 ASN A C 1
ATOM 2428 O O . ASN A 1 304 ? 5.404 -10.441 15.859 1.00 83.62 304 ASN A O 1
ATOM 2432 N N . PRO A 1 305 ? 6.161 -11.283 13.897 1.00 82.88 305 PRO A N 1
ATOM 2433 C CA . PRO A 1 305 ? 4.907 -11.924 13.493 1.00 82.88 305 PRO A CA 1
ATOM 2434 C C . PRO A 1 305 ? 4.190 -12.698 14.604 1.00 82.88 305 PRO A C 1
ATOM 2436 O O . PRO A 1 305 ? 2.993 -12.523 14.782 1.00 82.88 305 PRO A O 1
ATOM 2439 N N . ARG A 1 306 ? 4.923 -13.470 15.419 1.00 81.62 306 ARG A N 1
ATOM 2440 C CA . ARG A 1 306 ? 4.348 -14.292 16.505 1.00 81.62 306 ARG A CA 1
ATOM 2441 C C . ARG A 1 306 ? 3.758 -13.484 17.659 1.00 81.62 306 ARG A C 1
ATOM 2443 O O . ARG A 1 306 ? 3.074 -14.040 18.504 1.00 81.62 306 ARG A O 1
ATOM 2450 N N . ARG A 1 307 ? 4.104 -12.201 17.753 1.00 85.88 307 ARG A N 1
ATOM 2451 C CA . ARG A 1 307 ? 3.640 -11.296 18.808 1.00 85.88 307 ARG A CA 1
ATOM 2452 C C . ARG A 1 307 ? 2.578 -10.323 18.311 1.00 85.88 307 ARG A C 1
ATOM 2454 O O . ARG A 1 307 ? 2.099 -9.549 19.125 1.00 85.88 307 ARG A O 1
ATOM 2461 N N . ARG A 1 308 ? 2.249 -10.319 17.014 1.00 86.56 308 ARG A N 1
ATOM 2462 C CA . ARG A 1 308 ? 1.336 -9.324 16.434 1.00 86.56 308 ARG A CA 1
ATOM 2463 C C . ARG A 1 308 ? -0.076 -9.459 16.983 1.00 86.56 308 ARG A C 1
ATOM 2465 O O . ARG A 1 308 ? -0.625 -8.442 17.366 1.00 86.56 308 ARG A O 1
ATOM 2472 N N . GLU A 1 309 ? -0.608 -10.677 17.088 1.00 84.81 309 GLU A N 1
ATOM 2473 C CA . GLU A 1 309 ? -1.939 -10.915 17.675 1.00 84.81 309 GLU A CA 1
ATOM 2474 C C . GLU A 1 309 ? -2.012 -10.363 19.098 1.00 84.81 309 GLU A C 1
ATOM 2476 O O . GLU A 1 309 ? -2.766 -9.435 19.361 1.00 84.81 309 GLU A O 1
ATOM 2481 N N . ARG A 1 310 ? -1.114 -10.822 19.977 1.00 86.44 310 ARG A N 1
ATOM 2482 C CA . ARG A 1 310 ? -1.037 -10.323 21.355 1.00 86.44 310 ARG A CA 1
ATOM 2483 C C . ARG A 1 310 ? -0.820 -8.812 21.434 1.00 86.44 310 ARG A C 1
ATOM 2485 O O . ARG A 1 310 ? -1.373 -8.155 22.300 1.00 86.44 310 ARG A O 1
ATOM 2492 N N . TRP A 1 311 ? -0.010 -8.247 20.539 1.00 89.75 311 TRP A N 1
ATOM 2493 C CA . TRP A 1 311 ? 0.195 -6.802 20.492 1.00 89.75 311 TRP A CA 1
ATOM 2494 C C . TRP A 1 311 ? -1.105 -6.070 20.152 1.00 89.75 311 TRP A C 1
ATOM 2496 O O . TRP A 1 311 ? -1.374 -5.042 20.753 1.00 89.75 311 TRP A O 1
ATOM 2506 N N . ILE A 1 312 ? -1.927 -6.593 19.240 1.00 87.69 312 ILE A N 1
ATOM 2507 C CA . ILE A 1 312 ? -3.231 -6.003 18.909 1.00 87.69 312 ILE A CA 1
ATOM 2508 C C . ILE A 1 312 ? -4.196 -6.131 20.091 1.00 87.69 312 ILE A C 1
ATOM 2510 O O . ILE A 1 312 ? -4.857 -5.154 20.427 1.00 87.69 312 ILE A O 1
ATOM 2514 N N . GLU A 1 313 ? -4.226 -7.286 20.758 1.00 86.75 313 GLU A N 1
ATOM 2515 C CA . GLU A 1 313 ? -5.028 -7.506 21.972 1.00 86.75 313 GLU A CA 1
ATOM 2516 C C . GLU A 1 313 ? -4.643 -6.536 23.100 1.00 86.75 313 GLU A C 1
ATOM 2518 O O . GLU A 1 313 ? -5.509 -5.928 23.726 1.00 86.75 313 GLU A O 1
ATOM 2523 N N . ASP A 1 314 ? -3.342 -6.319 23.319 1.00 89.75 314 ASP A N 1
ATOM 2524 C CA . ASP A 1 314 ? -2.831 -5.370 24.316 1.00 89.75 314 ASP A CA 1
ATOM 2525 C C . ASP A 1 314 ? -3.230 -3.909 23.991 1.00 89.75 314 ASP A C 1
ATOM 2527 O O . ASP A 1 314 ? -3.194 -3.043 24.868 1.00 89.75 314 ASP A O 1
ATOM 2531 N N . HIS A 1 315 ? -3.617 -3.618 22.741 1.00 90.75 315 HIS A N 1
ATOM 2532 C CA . HIS A 1 315 ? -4.039 -2.293 22.273 1.00 90.75 315 HIS A CA 1
ATOM 2533 C C . HIS A 1 315 ? -5.537 -2.226 21.928 1.00 90.75 315 HIS A C 1
ATOM 2535 O O . HIS A 1 315 ? -5.949 -1.445 21.069 1.00 90.75 315 HIS A O 1
ATOM 2541 N N . ASP A 1 316 ? -6.370 -2.987 22.642 1.00 87.31 316 ASP A N 1
ATOM 2542 C CA . ASP A 1 316 ? -7.830 -3.005 22.462 1.00 87.31 316 ASP A CA 1
ATOM 2543 C C . ASP A 1 316 ? -8.503 -1.625 22.636 1.00 87.31 316 ASP A C 1
ATOM 2545 O O . ASP A 1 316 ? -9.589 -1.374 22.122 1.00 87.31 316 ASP A O 1
ATOM 2549 N N . TYR A 1 317 ? -7.841 -0.680 23.308 1.00 89.06 317 TYR A N 1
ATOM 2550 C CA . TYR A 1 317 ? -8.323 0.697 23.455 1.00 89.06 317 TYR A CA 1
ATOM 2551 C C . TYR A 1 317 ? -8.309 1.512 22.148 1.00 89.06 317 TYR A C 1
ATOM 2553 O O . TYR A 1 317 ? -8.848 2.621 22.122 1.00 89.06 317 TYR A O 1
ATOM 2561 N N . ALA A 1 318 ? -7.651 1.026 21.091 1.00 92.75 318 ALA A N 1
ATOM 2562 C CA . ALA A 1 318 ? -7.511 1.761 19.844 1.00 92.75 318 ALA A CA 1
ATOM 2563 C C . ALA A 1 318 ? -8.797 1.725 19.005 1.00 92.75 318 ALA A C 1
ATOM 2565 O O . ALA A 1 318 ? -9.358 0.670 18.710 1.00 92.75 318 ALA A O 1
ATOM 2566 N N . ASP A 1 319 ? -9.219 2.904 18.556 1.00 94.50 319 ASP A N 1
ATOM 2567 C CA . ASP A 1 319 ? -10.336 3.069 17.626 1.00 94.50 319 ASP A CA 1
ATOM 2568 C C . ASP A 1 319 ? -9.908 2.728 16.187 1.00 94.50 319 ASP A C 1
ATOM 2570 O O . ASP A 1 319 ? -10.711 2.258 15.375 1.00 94.50 319 ASP A O 1
ATOM 2574 N N . VAL A 1 320 ? -8.638 3.005 15.858 1.00 96.44 320 VAL A N 1
ATOM 2575 C CA . VAL A 1 320 ? -8.079 2.842 14.513 1.00 96.44 320 VAL A CA 1
ATOM 2576 C C . VAL A 1 320 ? -6.735 2.127 14.549 1.00 96.44 320 VAL A C 1
ATOM 2578 O O . VAL A 1 320 ? -5.819 2.551 15.254 1.00 96.44 320 VAL A O 1
ATOM 2581 N N . LEU A 1 321 ? -6.592 1.093 13.721 1.00 94.88 321 LEU A N 1
ATOM 2582 C CA . LEU A 1 321 ? -5.319 0.419 13.469 1.00 94.88 321 LEU A CA 1
ATOM 2583 C C . LEU A 1 321 ? -4.801 0.794 12.081 1.00 94.88 321 LEU A C 1
ATOM 2585 O O . LEU A 1 321 ? -5.453 0.523 11.078 1.00 94.88 321 LEU A O 1
ATOM 2589 N N . ILE A 1 322 ? -3.611 1.383 12.013 1.00 94.62 322 ILE A N 1
ATOM 2590 C CA . ILE A 1 322 ? -2.898 1.657 10.765 1.00 94.62 322 ILE A CA 1
ATOM 2591 C C . ILE A 1 322 ? -1.884 0.540 10.543 1.00 94.62 322 ILE A C 1
ATOM 2593 O O . ILE A 1 322 ? -1.034 0.273 11.395 1.00 94.62 322 ILE A O 1
ATOM 2597 N N . THR A 1 323 ? -1.925 -0.124 9.392 1.00 91.19 323 THR A N 1
ATOM 2598 C CA . THR A 1 323 ? -0.937 -1.162 9.085 1.00 91.19 323 THR A CA 1
ATOM 2599 C C . THR A 1 323 ? -0.696 -1.326 7.594 1.00 91.19 323 THR A C 1
ATOM 2601 O O . THR A 1 323 ? -1.483 -0.895 6.754 1.00 91.19 323 THR A O 1
ATOM 2604 N N . ASN A 1 324 ? 0.410 -1.981 7.250 1.00 88.75 324 ASN A N 1
ATOM 2605 C CA . ASN A 1 324 ? 0.639 -2.413 5.884 1.00 88.75 324 ASN A CA 1
ATOM 2606 C C . ASN A 1 324 ? -0.118 -3.719 5.634 1.00 88.75 324 ASN A C 1
ATOM 2608 O O . ASN A 1 324 ? 0.086 -4.668 6.395 1.00 88.75 324 ASN A O 1
ATOM 2612 N N . PRO A 1 325 ? -0.922 -3.828 4.559 1.00 85.19 325 PRO A N 1
ATOM 2613 C CA . PRO A 1 325 ? -1.674 -5.046 4.267 1.00 85.19 325 PRO A CA 1
ATOM 2614 C C . PRO A 1 325 ? -0.771 -6.289 4.194 1.00 85.19 325 PRO A C 1
ATOM 2616 O O . PRO A 1 325 ? -1.180 -7.385 4.554 1.00 85.19 325 PRO A O 1
ATOM 2619 N N . ARG A 1 326 ? 0.516 -6.141 3.842 1.00 82.31 326 ARG A N 1
ATOM 2620 C CA . ARG A 1 326 ? 1.498 -7.244 3.849 1.00 82.31 326 ARG A CA 1
ATOM 2621 C C . ARG A 1 326 ? 1.796 -7.827 5.229 1.00 82.31 326 ARG A C 1
ATOM 2623 O O . ARG A 1 326 ? 2.284 -8.949 5.306 1.00 82.31 326 ARG A O 1
ATOM 2630 N N . LEU A 1 327 ? 1.571 -7.078 6.306 1.00 80.44 327 LEU A N 1
ATOM 2631 C CA . LEU A 1 327 ? 1.845 -7.534 7.670 1.00 80.44 327 LEU A CA 1
ATOM 2632 C C . LEU A 1 327 ? 0.733 -8.424 8.228 1.00 80.44 327 LEU A C 1
ATOM 2634 O O . LEU A 1 327 ? 0.998 -9.159 9.180 1.00 80.44 327 LEU A O 1
ATOM 2638 N N . VAL A 1 328 ? -0.454 -8.376 7.621 1.00 75.44 328 VAL A N 1
ATOM 2639 C CA . VAL A 1 328 ? -1.666 -9.067 8.084 1.00 75.44 328 VAL A CA 1
ATOM 2640 C C . VAL A 1 328 ? -2.150 -10.165 7.131 1.00 75.44 328 VAL A C 1
ATOM 2642 O O . VAL A 1 328 ? -3.082 -10.881 7.460 1.00 75.44 328 VAL A O 1
ATOM 2645 N N . GLN A 1 329 ? -1.473 -10.367 5.993 1.00 65.19 329 GLN A N 1
ATOM 2646 C CA . GLN A 1 329 ? -1.845 -11.336 4.945 1.00 65.19 329 GLN A CA 1
ATOM 2647 C C . GLN A 1 329 ? -2.041 -12.788 5.405 1.00 65.19 329 GLN A C 1
ATOM 2649 O O . GLN A 1 329 ? -2.639 -13.571 4.672 1.00 65.19 329 GLN A O 1
ATOM 2654 N N . THR A 1 330 ? -1.482 -13.195 6.546 1.00 63.59 330 THR A N 1
ATOM 2655 C CA . THR A 1 330 ? -1.592 -14.580 7.016 1.00 63.59 330 THR A CA 1
ATOM 2656 C C . THR A 1 330 ? -1.675 -14.650 8.533 1.00 63.59 330 THR A C 1
ATOM 2658 O O . THR A 1 330 ? -0.706 -14.295 9.208 1.00 63.59 330 THR A O 1
ATOM 2661 N N . GLY A 1 331 ? -2.784 -15.198 9.037 1.00 63.44 331 GLY A N 1
ATOM 2662 C CA . GLY A 1 331 ? -2.903 -15.674 10.418 1.00 63.44 331 GLY A CA 1
ATOM 2663 C C . GLY A 1 331 ? -2.969 -14.572 11.469 1.00 63.44 331 GLY A C 1
ATOM 2664 O O . GLY A 1 331 ? -2.363 -14.731 12.516 1.00 63.44 331 GLY A O 1
ATOM 2665 N N . LEU A 1 332 ? -3.631 -13.456 11.161 1.00 73.69 332 LEU A N 1
ATOM 2666 C CA . LEU A 1 332 ? -4.001 -12.432 12.132 1.00 73.69 332 LEU A CA 1
ATOM 2667 C C . LEU A 1 332 ? -5.518 -12.283 12.107 1.00 73.69 332 LEU A C 1
ATOM 2669 O O . LEU A 1 332 ? -6.081 -11.985 11.055 1.00 73.69 332 LEU A O 1
ATOM 2673 N N . ASP A 1 333 ? -6.161 -12.506 13.249 1.00 74.50 333 ASP A N 1
ATOM 2674 C CA . ASP A 1 333 ? -7.593 -12.270 13.405 1.00 74.50 333 ASP A CA 1
ATOM 2675 C C . ASP A 1 333 ? -7.851 -10.781 13.680 1.00 74.50 333 ASP A C 1
ATOM 2677 O O . ASP A 1 333 ? -7.380 -10.218 14.669 1.00 74.50 333 ASP A O 1
ATOM 2681 N N . LEU A 1 334 ? -8.569 -10.133 12.763 1.00 82.00 334 LEU A N 1
ATOM 2682 C CA . LEU A 1 334 ? -8.921 -8.713 12.819 1.00 82.00 334 LEU A CA 1
ATOM 2683 C C . LEU A 1 334 ? -10.440 -8.501 12.825 1.00 82.00 334 LEU A C 1
ATOM 2685 O O . LEU A 1 334 ? -10.903 -7.410 12.501 1.00 82.00 334 LEU A O 1
ATOM 2689 N N . VAL A 1 335 ? -11.226 -9.513 13.212 1.00 80.56 335 VAL A N 1
ATOM 2690 C CA . VAL A 1 335 ? -12.703 -9.454 13.225 1.00 80.56 335 VAL A CA 1
ATOM 2691 C C . VAL A 1 335 ? -13.249 -8.329 14.122 1.00 80.56 335 VAL A C 1
ATOM 2693 O O . VAL A 1 335 ? -14.373 -7.872 13.931 1.00 80.56 335 VAL A O 1
ATOM 2696 N N . SER A 1 336 ? -12.452 -7.816 15.065 1.00 83.50 336 SER A N 1
ATOM 2697 C CA . SER A 1 336 ? -12.808 -6.653 15.892 1.00 83.50 336 SER A CA 1
ATOM 2698 C C . SER A 1 336 ? -12.882 -5.327 15.112 1.00 83.50 336 SER A C 1
ATOM 2700 O O . SER A 1 336 ? -13.501 -4.365 15.582 1.00 83.50 336 SER A O 1
ATOM 2702 N N . PHE A 1 337 ? -12.296 -5.256 13.912 1.00 89.12 337 PHE A N 1
ATOM 2703 C CA . PHE A 1 337 ? -12.376 -4.100 13.022 1.00 89.12 337 PHE A CA 1
ATOM 2704 C C . PHE A 1 337 ? -13.547 -4.260 12.055 1.00 89.12 337 PHE A C 1
ATOM 2706 O O . PHE A 1 337 ? -13.618 -5.200 11.272 1.00 89.12 337 PHE A O 1
ATOM 2713 N N . HIS A 1 338 ? -14.477 -3.311 12.108 1.00 91.00 338 HIS A N 1
ATOM 2714 C CA . HIS A 1 338 ? -15.755 -3.404 11.400 1.00 91.00 338 HIS A CA 1
ATOM 2715 C C . HIS A 1 338 ? -15.679 -2.808 9.995 1.00 91.00 338 HIS A C 1
ATOM 2717 O O . HIS A 1 338 ? -16.461 -3.168 9.118 1.00 91.00 338 HIS A O 1
ATOM 2723 N N . THR A 1 339 ? -14.742 -1.882 9.802 1.00 92.06 339 THR A N 1
ATOM 2724 C CA . THR A 1 339 ? -14.614 -1.089 8.586 1.00 92.06 339 THR A CA 1
ATOM 2725 C C . THR A 1 339 ? -13.157 -1.073 8.154 1.00 92.06 339 THR A C 1
ATOM 2727 O O . THR A 1 339 ? -12.268 -0.828 8.970 1.00 92.06 339 THR A O 1
ATOM 2730 N N . VAL A 1 340 ? -12.904 -1.323 6.870 1.00 93.00 340 VAL A N 1
ATOM 2731 C CA . VAL A 1 340 ? -11.556 -1.361 6.289 1.00 93.00 340 VAL A CA 1
ATOM 2732 C C . VAL A 1 340 ? -11.419 -0.248 5.259 1.00 93.00 340 VAL A C 1
ATOM 2734 O O . VAL A 1 340 ? -12.203 -0.159 4.317 1.00 93.00 340 VAL A O 1
ATOM 2737 N N . VAL A 1 341 ? -10.398 0.589 5.416 1.00 94.12 341 VAL A N 1
ATOM 2738 C CA . VAL A 1 341 ? -10.076 1.690 4.509 1.00 94.12 341 VAL A CA 1
ATOM 2739 C C . VAL A 1 341 ? -8.738 1.411 3.838 1.00 94.12 341 VAL A C 1
ATOM 2741 O O . VAL A 1 341 ? -7.682 1.437 4.469 1.00 94.12 341 VAL A O 1
ATOM 2744 N N . PHE A 1 342 ? -8.764 1.203 2.524 1.00 92.19 342 PHE A N 1
ATOM 2745 C CA . PHE A 1 342 ? -7.552 1.165 1.710 1.00 92.19 342 PHE A CA 1
ATOM 2746 C C . PHE A 1 342 ? -7.128 2.595 1.369 1.00 92.19 342 PHE A C 1
ATOM 2748 O O . PHE A 1 342 ? -7.575 3.163 0.374 1.00 92.19 342 PHE A O 1
ATOM 2755 N N . TYR A 1 343 ? -6.263 3.190 2.198 1.00 91.31 343 TYR A N 1
ATOM 2756 C CA . TYR A 1 343 ? -5.779 4.554 1.964 1.00 91.31 343 TYR A CA 1
ATOM 2757 C C . TYR A 1 343 ? -4.923 4.637 0.696 1.00 91.31 343 TYR A C 1
ATOM 2759 O O . TYR A 1 343 ? -4.916 5.653 0.001 1.00 91.31 343 TYR A O 1
ATOM 2767 N N . GLU A 1 344 ? -4.211 3.561 0.363 1.00 85.31 344 GLU A N 1
ATOM 2768 C CA . GLU A 1 344 ? -3.454 3.437 -0.879 1.00 85.31 344 GLU A CA 1
ATOM 2769 C C . GLU A 1 344 ? -3.868 2.180 -1.648 1.00 85.31 344 GLU A C 1
ATOM 2771 O O . GLU A 1 344 ? -4.036 1.122 -1.036 1.00 85.31 344 GLU A O 1
ATOM 2776 N N . PRO A 1 345 ? -3.994 2.251 -2.986 1.00 74.25 345 PRO A N 1
ATOM 2777 C CA . PRO A 1 345 ? -4.341 1.082 -3.779 1.00 74.25 345 PRO A CA 1
ATOM 2778 C C . PRO A 1 345 ? -3.206 0.046 -3.768 1.00 74.25 345 PRO A C 1
ATOM 2780 O O . PRO A 1 345 ? -2.029 0.369 -3.964 1.00 74.25 345 PRO A O 1
ATOM 2783 N N . GLU A 1 346 ? -3.564 -1.228 -3.595 1.00 68.56 346 GLU A N 1
ATOM 2784 C CA . GLU A 1 346 ? -2.658 -2.365 -3.783 1.00 68.56 346 GLU A CA 1
ATOM 2785 C C . GLU A 1 346 ? -2.791 -2.898 -5.220 1.00 68.56 346 GLU A C 1
ATOM 2787 O O . GLU A 1 346 ? -3.891 -3.135 -5.713 1.00 68.56 346 GLU A O 1
ATOM 2792 N N . TYR A 1 347 ? -1.664 -3.127 -5.902 1.00 66.75 347 TYR A N 1
ATOM 2793 C CA . TYR A 1 347 ? -1.652 -3.598 -7.302 1.00 66.75 347 TYR A CA 1
ATOM 2794 C C . TYR A 1 347 ? -2.107 -5.045 -7.477 1.00 66.75 347 TYR A C 1
ATOM 2796 O O . TYR A 1 347 ? -2.406 -5.478 -8.587 1.00 66.75 347 TYR A O 1
ATOM 2804 N N . SER A 1 348 ? -2.088 -5.823 -6.399 1.00 61.09 348 SER A N 1
ATOM 2805 C CA . SER A 1 348 ? -2.459 -7.228 -6.424 1.00 61.09 348 SER A CA 1
ATOM 2806 C C . SER A 1 348 ? -3.841 -7.397 -5.816 1.00 61.09 348 SER A C 1
ATOM 2808 O O . SER A 1 348 ? -3.996 -7.319 -4.599 1.00 61.09 348 SER A O 1
ATOM 2810 N N . LEU A 1 349 ? -4.819 -7.704 -6.670 1.00 59.22 349 LEU A N 1
ATOM 2811 C CA . LEU A 1 349 ? -6.177 -8.049 -6.242 1.00 59.22 349 LEU A CA 1
ATOM 2812 C C . LEU A 1 349 ? -6.167 -9.220 -5.253 1.00 59.22 349 LEU A C 1
ATOM 2814 O O . LEU A 1 349 ? -6.821 -9.154 -4.224 1.00 59.22 349 LEU A O 1
ATOM 2818 N N . VAL A 1 350 ? -5.333 -10.236 -5.500 1.00 56.66 350 VAL A N 1
ATOM 2819 C CA . VAL A 1 350 ? -5.173 -11.391 -4.598 1.00 56.66 350 VAL A CA 1
ATOM 2820 C C . VAL A 1 350 ? -4.766 -10.953 -3.191 1.00 56.66 350 VAL A C 1
ATOM 2822 O O . VAL A 1 350 ? -5.302 -11.442 -2.206 1.00 56.66 350 VAL A O 1
ATOM 2825 N N . ARG A 1 351 ? -3.833 -10.002 -3.082 1.00 61.62 351 ARG A N 1
ATOM 2826 C CA . ARG A 1 351 ? -3.379 -9.501 -1.778 1.00 61.62 351 ARG A CA 1
ATOM 2827 C C . ARG A 1 351 ? -4.405 -8.607 -1.103 1.00 61.62 351 ARG A C 1
ATOM 2829 O O . ARG A 1 351 ? -4.456 -8.614 0.116 1.00 61.62 351 ARG A O 1
ATOM 2836 N N . ARG A 1 352 ? -5.186 -7.858 -1.885 1.00 63.88 352 ARG A N 1
ATOM 2837 C CA . ARG A 1 352 ? -6.300 -7.047 -1.383 1.00 63.88 352 ARG A CA 1
ATOM 2838 C C . ARG A 1 352 ? -7.450 -7.908 -0.859 1.00 63.88 352 ARG A C 1
ATOM 2840 O O . ARG A 1 352 ? -8.143 -7.464 0.029 1.00 63.88 352 ARG A O 1
ATOM 2847 N N . MET A 1 353 ? -7.661 -9.101 -1.415 1.00 57.81 353 MET A N 1
ATOM 2848 C CA . MET A 1 353 ? -8.683 -10.034 -0.926 1.00 57.81 353 MET A CA 1
ATOM 2849 C C . MET A 1 353 ? -8.217 -10.848 0.288 1.00 57.81 353 MET A C 1
ATOM 2851 O O . MET A 1 353 ? -9.046 -11.357 1.031 1.00 57.81 353 MET A O 1
ATOM 2855 N N . ALA A 1 354 ? -6.903 -11.034 0.443 1.00 57.62 354 ALA A N 1
ATOM 2856 C CA . ALA A 1 354 ? -6.321 -11.793 1.550 1.00 57.62 354 ALA A CA 1
ATOM 2857 C C . ALA A 1 354 ? -6.113 -10.963 2.827 1.00 57.62 354 ALA A C 1
ATOM 2859 O O . ALA A 1 354 ? -6.018 -11.547 3.903 1.00 57.62 354 ALA A O 1
ATOM 2860 N N . ALA A 1 355 ? -5.958 -9.645 2.684 1.00 55.84 355 ALA A N 1
ATOM 2861 C CA . ALA A 1 355 ? -5.919 -8.680 3.780 1.00 55.84 355 ALA A CA 1
ATOM 2862 C C . ALA A 1 355 ? -7.329 -8.129 3.978 1.00 55.84 355 ALA A C 1
ATOM 2864 O O . ALA A 1 355 ? -7.798 -8.142 5.132 1.00 55.84 355 ALA A O 1
#

Foldseek 3Di:
DVVLVVLVVDPDDDDDDPDCDQQFQLVNLQVCCSNPVVSVVVAPPPRSVVSCVQWFDWDWDDDDPPPDPDPPDDDDDDPPPPPVRPIDTDGGTDPVCVVSDVVPDDDDDPVNVVDDDDDDDDDDDDWDFDPLLVVLLCVLLVLLVVVCVVPVLSVVLSVVCNQQSLLQLQAKDFSWDFLVPDDLVVLLVSLVVLVVPDPPDDPQSPQLSVLSVVLSVVSVVVVVPPDPPDRDTRGRGMRHRSDYLPDDTRLLVVVLVVLVVCVVVVAAEEEADADDDPSDCQVVSCVSNVVSVFAEDEDDPPDDLVCVQVVVVVVVVGRYYYYHLVSQLDDHDPVSHPYYHHSHDDPRPVSVVSD

Radius of gyration: 27.26 Å; chains: 1; bounding box: 60×74×79 Å

pLDDT: mean 77.16, std 15.65, range [36.97, 96.44]

Secondary structure (DSSP, 8-state):
-HHHHHHHH-S------S-S--SBTHHHHHHHHHH-HHHHHHS-TT-HHHHHHHHEEEEE-----S--S--S---S--TT------EEEEEEE-GGGHHHHTTT-----GGGGT--PPPP-------PPPHHHHHHHHHHHHHHHHHHHH-GGGHHHHHHHHHHHHHHTTS-EEEEEEGGG--HHHHHHHHHHHHHS--S--HHHHHHHHHHHHHHHHHHHHHHT--TT---EEEEEEE--SS-SS---HHHHHHHHHHHHHHHTT--EEEE----STT--HHHHHHHHHHTT--EEEE-TTS-GGGHHHHHHHTTT-SEEEE-HHHHSSS---TT--EEEESS--S-HHHHHH-

Sequence (355 aa):
MAFHQLVEASRYTLTLTGTYFGGKSTSIFWLMHRLNPAVRSDFAFHDELRWAGAYGVLESVRKRRASDESSEEDGTFTGNRRYREQAREIPGVSPAIITRLLHNSIFLNLKDLGVELPPYTEEVVELDMDSSHGRQYRGMESILRHMARRDQRYLSLWLQWALSRPNSAFRDEVVAANHASVPINVLEALAREMLENTTTEDPLETHAAQTLLEAARLAQSAAARREKETLVKVPLMPLEAVVDQFGLLPKESWLSSFCKAEKARGRRTLVYVRQTGTRDIQDRLENVLKQSGVQAITLYGSVNPRRRERWIEDHDYADVLITNPRLVQTGLDLVSFHTVVFYEPEYSLVRRMAA